Protein AF-0000000082643061 (afdb_homodimer)

Nearest PDB structures (foldseek):
  3wir-assembly2_D  TM=3.572E-01  e=6.197E-01  Caldicellulosiruptor saccharolyticus DSM 8903
  5dey-assembly2_B  TM=2.592E-01  e=1.737E-01  Homo sapiens
  4ktr-assembly1_A  TM=3.597E-01  e=6.319E+00  [Bacillus] selenitireducens MLS10
  7ui9-assembly1_P  TM=3.991E-01  e=9.306E+00  Saccharomyces cerevisiae S288C
  5dey-assembly2_B  TM=2.494E-01  e=1.647E-01  Homo sapiens

pLDDT: mean 96.79, std 2.57, range [85.01, 98.94]

Secondary structure (DSSP, 8-state):
--EEEE--S-TT--SS-EEEEEEEETTEEEEEEE-TTS--EEEEEE-S-EEEEEEEEGGG-HHHHHHHHHHH-HHHHHS--EEEEES-HHHHHHHHHTTTTTTTS--EEEEEE-SSEEEEEEESSPPEEEE-/--EEEE--S-TT--SS-EEEEEEEETTEEEEEEE-TTS--EEEEEE-S-EEEEEEEEGGG-HHHHHHHHHHH-HHHHHS--EEEEES-HHHHHHHHHTTTTTTTS--EEEEEE-SSEEEEEEESSPPEEEE-

Foldseek 3Di:
DKDKDFDDPDPPDFQAWDWDDWDADPQGTWTWIAPPVRPKIKIKGDRDFWDDKDKDFLVVPVVVQVVCCVPPNPVRPVRHFKIKMPPDPVVVVVCVVVVNPCVPADWIWIWGHHNTMIMIITGSDGIDMDMD/DKDKDFDDPDPPDFQAWAWDDWDADPQGTWTWIAPPVRPKIKIKGDRDFWDDKDKDFLVVPVVVQVVCCVPPNPVRPVRHFKIKMPPDPVVVVVCVVVVNPCVPADWIWIWGHHNTMIMIITGSDGIDMDMD

Solvent-accessible surface area (backbone atoms only — not comparable to full-atom values): 13737 Å² total; per-residue (Å²): 120,68,43,80,40,83,49,75,92,54,91,83,58,68,40,50,42,37,83,54,33,40,36,42,40,91,76,22,38,38,39,36,27,24,30,91,81,62,77,38,37,37,39,41,34,31,65,53,50,71,46,34,37,36,40,31,40,34,89,41,36,47,51,58,51,50,50,43,36,74,74,62,33,61,69,64,56,74,59,34,23,42,30,37,44,42,69,33,68,69,57,50,51,48,32,57,27,31,72,45,76,55,68,85,48,72,65,44,36,39,34,41,47,26,87,64,33,34,38,36,38,35,21,64,43,82,61,50,76,48,75,82,121,69,41,80,40,82,50,75,91,54,91,83,59,71,42,52,43,38,84,56,33,41,35,42,41,90,76,23,39,38,37,34,28,24,30,93,82,63,78,38,36,38,40,40,34,32,66,52,49,71,46,33,37,34,40,32,39,34,89,41,37,46,50,59,51,50,49,42,36,74,74,61,33,61,69,64,56,73,58,33,22,43,28,37,40,41,70,33,68,69,58,51,50,49,33,56,28,32,71,45,75,54,66,85,47,73,63,43,39,38,34,41,47,26,87,65,33,34,37,36,39,35,21,64,42,81,60,50,76,48,77,82

Sequence (264 aa):
MEQWERWVPLEDIPSTIYNDMFLDGKDGVILEFSDENGERKVVVKFEEGVLSYRNTDEGSLLEMLNYLDQHYGTAFYSDWSLFKVKNSEYLNWFHKESCGIYESEEVEHYVFLTPNDVIEILSISPPSVTVEMEQWERWVPLEDIPSTIYNDMFLDGKDGVILEFSDENGERKVVVKFEEGVLSYRNTDEGSLLEMLNYLDQHYGTAFYSDWSLFKVKNSEYLNWFHKESCGIYESEEVEHYVFLTPNDVIEILSISPPSVTVE

Radius of gyration: 18.21 Å; Cα contacts (8 Å, |Δi|>4): 577; chains: 2; bounding box: 40×53×46 Å

Structure (mmCIF, N/CA/C/O backbone):
data_AF-0000000082643061-model_v1
#
loop_
_entity.id
_entity.type
_entity.pdbx_description
1 polymer 'Uncharacterized protein'
#
loop_
_atom_site.group_PDB
_atom_site.id
_atom_site.type_symbol
_atom_site.label_atom_id
_atom_site.label_alt_id
_atom_site.label_comp_id
_atom_site.label_asym_id
_atom_site.label_entity_id
_atom_site.label_seq_id
_atom_site.pdbx_PDB_ins_code
_atom_site.Cartn_x
_atom_site.Cartn_y
_atom_site.Cartn_z
_atom_site.occupancy
_atom_site.B_iso_or_equiv
_atom_site.auth_seq_id
_atom_site.auth_comp_id
_atom_site.auth_asym_id
_atom_site.auth_atom_id
_atom_site.pdbx_PDB_model_num
ATOM 1 N N . MET A 1 1 ? -8.511 18.131 -10.253 1 90.23 1 MET A N 1
ATOM 2 C CA . MET A 1 1 ? -7.358 18.415 -9.403 1 90.23 1 MET A CA 1
ATOM 3 C C . MET A 1 1 ? -7.603 17.935 -7.976 1 90.23 1 MET A C 1
ATOM 5 O O . MET A 1 1 ? -8.703 18.094 -7.443 1 90.23 1 MET A O 1
ATOM 9 N N . GLU A 1 2 ? -6.505 17.365 -7.388 1 96.77 2 GLU A N 1
ATOM 10 C CA . GLU A 1 2 ? -6.652 16.877 -6.02 1 96.77 2 GLU A CA 1
ATOM 11 C C . GLU A 1 2 ? -6.763 18.033 -5.03 1 96.77 2 GLU A C 1
ATOM 13 O O . GLU A 1 2 ? -6.077 19.048 -5.173 1 96.77 2 GLU A O 1
ATOM 18 N N . GLN A 1 3 ? -7.624 17.875 -4.112 1 98.43 3 GLN A N 1
ATOM 19 C CA . GLN A 1 3 ? -7.789 18.841 -3.032 1 98.43 3 GLN A CA 1
ATOM 20 C C . GLN A 1 3 ? -7.316 18.265 -1.7 1 98.43 3 GLN A C 1
ATOM 22 O O . GLN A 1 3 ? -7.901 17.308 -1.189 1 98.43 3 GLN A O 1
ATOM 27 N N . TRP A 1 4 ? -6.314 18.946 -1.178 1 98.61 4 TRP A N 1
ATOM 28 C CA . TRP A 1 4 ? -5.726 18.489 0.077 1 98.61 4 TRP A CA 1
ATOM 29 C C . TRP A 1 4 ? -6.2 19.349 1.245 1 98.61 4 TRP A C 1
ATOM 31 O O . TRP A 1 4 ? -6.275 20.574 1.131 1 98.61 4 TRP A O 1
ATOM 41 N N . GLU A 1 5 ? -6.544 18.611 2.323 1 98.41 5 GLU A N 1
ATOM 42 C CA . GLU A 1 5 ? -6.899 19.291 3.565 1 98.41 5 GLU A CA 1
ATOM 43 C C . GLU A 1 5 ? -6.149 18.697 4.754 1 98.41 5 GLU A C 1
ATOM 45 O O . GLU A 1 5 ? -6.072 17.475 4.898 1 98.41 5 GLU A O 1
ATOM 50 N N . ARG A 1 6 ? -5.578 19.573 5.625 1 98.03 6 ARG A N 1
ATOM 51 C CA . ARG A 1 6 ? -5.008 19.074 6.872 1 98.03 6 ARG A CA 1
ATOM 52 C C . ARG A 1 6 ? -6.081 18.434 7.747 1 98.03 6 ARG A C 1
ATOM 54 O O . ARG A 1 6 ? -7.146 19.017 7.959 1 98.03 6 ARG A O 1
ATOM 61 N N . TRP A 1 7 ? -5.827 17.251 8.151 1 98.47 7 TRP A N 1
ATOM 62 C CA . TRP A 1 7 ? -6.727 16.496 9.017 1 98.47 7 TRP A CA 1
ATOM 63 C C . TRP A 1 7 ? -6.284 16.585 10.473 1 98.47 7 TRP A C 1
ATOM 65 O O . TRP A 1 7 ? -5.16 16.204 10.811 1 98.47 7 TRP A O 1
ATOM 75 N N . VAL A 1 8 ? -7.09 17.151 11.343 1 97.35 8 VAL A N 1
ATOM 76 C CA . VAL A 1 8 ? -6.776 17.321 12.758 1 97.35 8 VAL A CA 1
ATOM 77 C C . VAL A 1 8 ? -7.714 16.46 13.602 1 97.35 8 VAL A C 1
ATOM 79 O O . VAL A 1 8 ? -8.741 16.941 14.086 1 97.35 8 VAL A O 1
ATOM 82 N N . PRO A 1 9 ? -7.299 15.309 13.815 1 96.43 9 PRO A N 1
ATOM 83 C CA . PRO A 1 9 ? -8.198 14.408 14.54 1 96.43 9 PRO A CA 1
ATOM 84 C C . PRO A 1 9 ? -8.2 14.662 16.045 1 96.43 9 PRO A C 1
ATOM 86 O O . PRO A 1 9 ? -9.138 14.265 16.741 1 96.43 9 PRO A O 1
ATOM 89 N N . LEU A 1 10 ? -7.058 15.186 16.557 1 95.07 10 LEU A N 1
ATOM 90 C CA . LEU A 1 10 ? -6.884 15.526 17.965 1 95.07 10 LEU A CA 1
ATOM 91 C C . LEU A 1 10 ? -6.106 16.828 18.118 1 95.07 10 LEU A C 1
ATOM 93 O O . LEU A 1 10 ? -5.229 17.131 17.306 1 95.07 10 LEU A O 1
ATOM 97 N N . GLU A 1 11 ? -6.325 17.55 19.138 1 90.39 11 GLU A N 1
ATOM 98 C CA . GLU A 1 11 ? -5.675 18.836 19.37 1 90.39 11 GLU A CA 1
ATOM 99 C C . GLU A 1 11 ? -4.196 18.656 19.696 1 90.39 11 GLU A C 1
ATOM 101 O O . GLU A 1 11 ? -3.365 19.481 19.31 1 90.39 11 GLU A O 1
ATOM 106 N N . ASP A 1 12 ? -3.808 17.589 20.278 1 90.36 12 ASP A N 1
ATOM 107 C CA . ASP A 1 12 ? -2.45 17.449 20.794 1 90.36 12 ASP A CA 1
ATOM 108 C C . ASP A 1 12 ? -1.615 16.534 19.901 1 90.36 12 ASP A C 1
ATOM 110 O O . ASP A 1 12 ? -0.541 16.078 20.301 1 90.36 12 ASP A O 1
ATOM 114 N N . ILE A 1 13 ? -2.017 16.428 18.71 1 94.98 13 ILE A N 1
ATOM 115 C CA . ILE A 1 13 ? -1.248 15.569 17.816 1 94.98 13 ILE A CA 1
ATOM 116 C C . ILE A 1 13 ? 0.001 16.307 17.34 1 94.98 13 ILE A C 1
ATOM 118 O O . ILE A 1 13 ? -0.062 17.489 16.994 1 94.98 13 ILE A O 1
ATOM 122 N N . PRO A 1 14 ? 1.104 15.631 17.406 1 96.12 14 PRO A N 1
ATOM 123 C CA . PRO A 1 14 ? 2.31 16.284 16.892 1 96.12 14 PRO A CA 1
ATOM 124 C C . PRO A 1 14 ? 2.188 16.678 15.421 1 96.12 14 PRO A C 1
ATOM 126 O O . PRO A 1 14 ? 1.586 15.946 14.631 1 96.12 14 PRO A O 1
ATOM 129 N N . SER A 1 15 ? 2.774 17.772 15.08 1 95.24 15 SER A N 1
ATOM 130 C CA . SER A 1 15 ? 2.702 18.272 13.711 1 95.24 15 SER A CA 1
ATOM 131 C C . SER A 1 15 ? 3.431 17.344 12.745 1 95.24 15 SER A C 1
ATOM 133 O O . SER A 1 15 ? 2.976 17.129 11.619 1 95.24 15 SER A O 1
ATOM 135 N N . THR A 1 16 ? 4.596 16.836 13.224 1 96.63 16 THR A N 1
ATOM 136 C CA . THR A 1 16 ? 5.378 15.907 12.417 1 96.63 16 THR A CA 1
ATOM 137 C C . THR A 1 16 ? 5.51 14.559 13.12 1 96.63 16 THR A C 1
ATOM 139 O O . THR A 1 16 ? 5.882 14.498 14.294 1 96.63 16 THR A O 1
ATOM 142 N N . ILE A 1 17 ? 5.17 13.544 12.331 1 97.61 17 ILE A N 1
ATOM 143 C CA . ILE A 1 17 ? 5.258 12.199 12.889 1 97.61 17 ILE A CA 1
ATOM 144 C C . ILE A 1 17 ? 6.094 11.312 11.97 1 97.61 17 ILE A C 1
ATOM 146 O O . ILE A 1 17 ? 6.214 11.586 10.773 1 97.61 17 ILE A O 1
ATOM 150 N N . TYR A 1 18 ? 6.721 10.267 12.557 1 97.64 18 TYR A N 1
ATOM 151 C CA . TYR A 1 18 ? 7.549 9.284 11.868 1 97.64 18 TYR A CA 1
ATOM 152 C C . TYR A 1 18 ? 6.937 7.891 11.966 1 97.64 18 TYR A C 1
ATOM 154 O O . TYR A 1 18 ? 6.448 7.494 13.026 1 97.64 18 TYR A O 1
ATOM 162 N N . ASN A 1 19 ? 6.927 7.236 10.93 1 97.96 19 ASN A N 1
ATOM 163 C CA . ASN A 1 19 ? 6.337 5.902 10.913 1 97.96 19 ASN A CA 1
ATOM 164 C C . ASN A 1 19 ? 7.199 4.898 11.673 1 97.96 19 ASN A C 1
ATOM 166 O O . ASN A 1 19 ? 8.366 4.695 11.335 1 97.96 19 ASN A O 1
ATOM 170 N N . ASP A 1 20 ? 6.649 4.255 12.684 1 97.97 20 ASP A N 1
ATOM 171 C CA . ASP A 1 20 ? 7.341 3.211 13.434 1 97.97 20 ASP A CA 1
ATOM 172 C C . ASP A 1 20 ? 6.918 1.822 12.959 1 97.97 20 ASP A C 1
ATOM 174 O O . ASP A 1 20 ? 7.739 0.904 12.901 1 97.97 20 ASP A O 1
ATOM 178 N N . MET A 1 21 ? 5.639 1.721 12.676 1 98.23 21 MET A N 1
ATOM 179 C CA . MET A 1 21 ? 5.105 0.405 12.338 1 98.23 21 MET A CA 1
ATOM 180 C C . MET A 1 21 ? 3.812 0.53 11.54 1 98.23 21 MET A C 1
ATOM 182 O O . MET A 1 21 ? 2.965 1.37 11.85 1 98.23 21 MET A O 1
ATOM 186 N N . PHE A 1 22 ? 3.684 -0.138 10.524 1 98.81 22 PHE A N 1
ATOM 187 C CA . PHE A 1 22 ? 2.452 -0.403 9.789 1 98.81 22 PHE A CA 1
ATOM 188 C C . PHE A 1 22 ? 2.089 -1.882 9.856 1 98.81 22 PHE A C 1
ATOM 190 O O . PHE A 1 22 ? 2.854 -2.735 9.401 1 98.81 22 PHE A O 1
ATOM 197 N N . LEU A 1 23 ? 0.956 -2.169 10.449 1 98.82 23 LEU A N 1
ATOM 198 C CA . LEU A 1 23 ? 0.522 -3.549 10.631 1 98.82 23 LEU A CA 1
ATOM 199 C C . LEU A 1 23 ? -0.874 -3.761 10.054 1 98.82 23 LEU A C 1
ATOM 201 O O . LEU A 1 23 ? -1.807 -3.027 10.39 1 98.82 23 LEU A O 1
ATOM 205 N N . ASP A 1 24 ? -0.979 -4.647 9.142 1 98.75 24 ASP A N 1
ATOM 206 C CA . ASP A 1 24 ? -2.261 -5.159 8.668 1 98.75 24 ASP A CA 1
ATOM 207 C C . ASP A 1 24 ? -2.46 -6.614 9.088 1 98.75 24 ASP A C 1
ATOM 209 O O . ASP A 1 24 ? -1.832 -7.517 8.532 1 98.75 24 ASP A O 1
ATOM 213 N N . GLY A 1 25 ? -3.232 -6.804 10.082 1 97.48 25 GLY A N 1
ATOM 214 C CA . GLY A 1 25 ? -3.459 -8.131 10.633 1 97.48 25 GLY A CA 1
ATOM 215 C C . GLY A 1 25 ? -4.909 -8.384 11 1 97.48 25 GLY A C 1
ATOM 216 O O . GLY A 1 25 ? -5.816 -7.788 10.416 1 97.48 25 GLY A O 1
ATOM 217 N N . LYS A 1 26 ? -5.114 -9.31 11.835 1 95.51 26 LYS A N 1
ATOM 218 C CA . LYS A 1 26 ? -6.447 -9.771 12.211 1 95.51 26 LYS A CA 1
ATOM 219 C C . LYS A 1 26 ? -7.258 -8.648 12.851 1 95.51 26 LYS A C 1
ATOM 221 O O . LYS A 1 26 ? -8.485 -8.621 12.743 1 95.51 26 LYS A O 1
ATOM 226 N N . ASP A 1 27 ? -6.583 -7.712 13.497 1 95.88 27 ASP A N 1
ATOM 227 C CA . ASP A 1 27 ? -7.267 -6.645 14.22 1 95.88 27 ASP A CA 1
ATOM 228 C C . ASP A 1 27 ? -7.465 -5.418 13.332 1 95.88 27 ASP A C 1
ATOM 230 O O . ASP A 1 27 ? -7.896 -4.365 13.807 1 95.88 27 ASP A O 1
ATOM 234 N N . GLY A 1 28 ? -7.13 -5.533 12.089 1 97.92 28 GLY A N 1
ATOM 235 C CA . GLY A 1 28 ? -7.232 -4.409 11.173 1 97.92 28 GLY A CA 1
ATOM 236 C C . GLY A 1 28 ? -5.892 -3.77 10.861 1 97.92 28 GLY A C 1
ATOM 237 O O . GLY A 1 28 ? -4.846 -4.408 11.005 1 97.92 28 GLY A O 1
ATOM 238 N N . VAL A 1 29 ? -5.936 -2.581 10.396 1 98.79 29 VAL A N 1
ATOM 239 C CA . VAL A 1 29 ? -4.734 -1.839 10.029 1 98.79 29 VAL A CA 1
ATOM 240 C C . VAL A 1 29 ? -4.33 -0.91 11.171 1 98.79 29 VAL A C 1
ATOM 242 O O . VAL A 1 29 ? -5.136 -0.099 11.635 1 98.79 29 VAL A O 1
ATOM 245 N N . ILE A 1 30 ? -3.12 -1.055 11.61 1 98.86 30 ILE A N 1
ATOM 246 C CA . ILE A 1 30 ? -2.606 -0.264 12.723 1 98.86 30 ILE A CA 1
ATOM 247 C C . ILE A 1 30 ? -1.331 0.459 12.296 1 98.86 30 ILE A C 1
ATOM 249 O O . ILE A 1 30 ? -0.375 -0.172 11.84 1 98.86 30 ILE A O 1
ATOM 253 N N . LEU A 1 31 ? -1.376 1.73 12.439 1 98.83 31 LEU A N 1
ATOM 254 C CA . LEU A 1 31 ? -0.201 2.565 12.215 1 98.83 31 LEU A CA 1
ATOM 255 C C . LEU A 1 31 ? 0.311 3.147 13.529 1 98.83 31 LEU A C 1
ATOM 257 O O . LEU A 1 31 ? -0.459 3.731 14.295 1 98.83 31 LEU A O 1
ATOM 261 N N . GLU A 1 32 ? 1.539 2.981 13.776 1 98.68 32 GLU A N 1
ATOM 262 C CA . GLU A 1 32 ? 2.189 3.598 14.929 1 98.68 32 GLU A CA 1
ATOM 263 C C . GLU A 1 32 ? 3.244 4.61 14.491 1 98.68 32 GLU A C 1
ATOM 265 O O . GLU A 1 32 ? 4.107 4.298 13.669 1 98.68 32 GLU A O 1
ATOM 270 N N . PHE A 1 33 ? 3.137 5.731 15.084 1 98.48 33 PHE A N 1
ATOM 271 C CA . PHE A 1 33 ? 4.065 6.817 14.791 1 98.48 33 PHE A CA 1
ATOM 272 C C . PHE A 1 33 ? 4.675 7.369 16.074 1 98.48 33 PHE A C 1
ATOM 274 O O . PHE A 1 33 ? 4.12 7.188 17.16 1 98.48 33 PHE A O 1
ATOM 281 N N . SER A 1 34 ? 5.745 8.039 15.911 1 97.94 34 SER A N 1
ATOM 282 C CA . SER A 1 34 ? 6.353 8.807 16.993 1 97.94 34 SER A CA 1
ATOM 283 C C . SER A 1 34 ? 6.733 10.21 16.531 1 97.94 34 SER A C 1
ATOM 285 O O . SER A 1 34 ? 6.932 10.442 15.337 1 97.94 34 SER A O 1
ATOM 287 N N . ASP A 1 35 ? 6.767 11.084 17.491 1 96.99 35 ASP A N 1
ATOM 288 C CA . ASP A 1 35 ? 7.282 12.404 17.142 1 96.99 35 ASP A CA 1
ATOM 289 C C . ASP A 1 35 ? 8.8 12.377 16.984 1 96.99 35 ASP A C 1
ATOM 291 O O . ASP A 1 35 ? 9.423 11.319 17.102 1 96.99 35 ASP A O 1
ATOM 295 N N . GLU A 1 36 ? 9.348 13.429 16.625 1 93.49 36 GLU A N 1
ATOM 296 C CA . GLU A 1 36 ? 10.763 13.518 16.278 1 93.49 36 GLU A CA 1
ATOM 297 C C . GLU A 1 36 ? 11.644 13.04 17.429 1 93.49 36 GLU A C 1
ATOM 299 O O . GLU A 1 36 ? 12.669 12.392 17.205 1 93.49 36 GLU A O 1
ATOM 304 N N . ASN A 1 37 ? 11.196 13.256 18.662 1 94.12 37 ASN A N 1
ATOM 305 C CA . ASN A 1 37 ? 12.025 12.92 19.814 1 94.12 37 ASN A CA 1
ATOM 306 C C . ASN A 1 37 ? 11.594 11.601 20.449 1 94.12 37 ASN A C 1
ATOM 308 O O . ASN A 1 37 ? 12.158 11.18 21.461 1 94.12 37 ASN A O 1
ATOM 312 N N . GLY A 1 38 ? 10.594 11.005 19.841 1 93.65 38 GLY A N 1
ATOM 313 C CA . GLY A 1 38 ? 10.116 9.742 20.379 1 93.65 38 GLY A CA 1
ATOM 314 C C . GLY A 1 38 ? 9.395 9.892 21.705 1 93.65 38 GLY A C 1
ATOM 315 O O . GLY A 1 38 ? 9.286 8.933 22.471 1 93.65 38 GLY A O 1
ATOM 316 N N . GLU A 1 39 ? 8.992 11.063 22.078 1 94.25 39 GLU A N 1
ATOM 317 C CA . GLU A 1 39 ? 8.359 11.341 23.364 1 94.25 39 GLU A CA 1
ATOM 318 C C . GLU A 1 39 ? 6.857 11.073 23.309 1 94.25 39 GLU A C 1
ATOM 320 O O . GLU A 1 39 ? 6.24 10.756 24.328 1 94.25 39 GLU A O 1
ATOM 325 N N . ARG A 1 40 ? 6.306 11.36 22.132 1 96.38 40 ARG A N 1
ATOM 326 C CA . ARG A 1 40 ? 4.881 11.125 21.924 1 96.38 40 ARG A CA 1
ATOM 327 C C . ARG A 1 40 ? 4.652 10.032 20.885 1 96.38 40 ARG A C 1
ATOM 329 O O . ARG A 1 40 ? 5.379 9.95 19.893 1 96.38 40 ARG A O 1
ATOM 336 N N . LYS A 1 41 ? 3.703 9.222 21.182 1 97.65 41 LYS A N 1
ATOM 337 C CA . LYS A 1 41 ? 3.293 8.164 20.263 1 97.65 41 LYS A CA 1
ATOM 338 C C . LYS A 1 41 ? 1.886 8.415 19.728 1 97.65 41 LYS A C 1
ATOM 340 O O . LYS A 1 41 ? 0.993 8.814 20.478 1 97.65 41 LYS A O 1
ATOM 345 N N . VAL A 1 42 ? 1.741 8.266 18.49 1 98.22 42 VAL A N 1
ATOM 346 C CA . VAL A 1 42 ? 0.441 8.372 17.834 1 98.22 42 VAL A CA 1
ATOM 347 C C . VAL A 1 42 ? 0.049 7.021 17.242 1 98.22 42 VAL A C 1
ATOM 349 O O . VAL A 1 42 ? 0.826 6.41 16.504 1 98.22 42 VAL A O 1
ATOM 352 N N . VAL A 1 43 ? -1.096 6.542 17.588 1 98.53 43 VAL A N 1
ATOM 353 C CA . VAL A 1 43 ? -1.603 5.289 17.04 1 98.53 43 VAL A CA 1
ATOM 354 C C . VAL A 1 43 ? -2.889 5.549 16.259 1 98.53 43 VAL A C 1
ATOM 356 O O . VAL A 1 43 ? -3.828 6.155 16.78 1 98.53 43 VAL A O 1
ATOM 359 N N . VAL A 1 44 ? -2.914 5.186 15.028 1 98.77 44 VAL A N 1
ATOM 360 C CA . VAL A 1 44 ? -4.093 5.251 14.171 1 98.77 44 VAL A CA 1
ATOM 361 C C . VAL A 1 44 ? -4.573 3.838 13.845 1 98.77 44 VAL A C 1
ATOM 363 O O . VAL A 1 44 ? -3.813 3.024 13.315 1 98.77 44 VAL A O 1
ATOM 366 N N . LYS A 1 45 ? -5.804 3.564 14.125 1 98.78 45 LYS A N 1
ATOM 367 C CA . LYS A 1 45 ? -6.324 2.212 13.942 1 98.78 45 LYS A CA 1
ATOM 368 C C . LYS A 1 45 ? -7.579 2.219 13.074 1 98.78 45 LYS A C 1
ATOM 370 O O . LYS A 1 45 ? -8.562 2.889 13.399 1 98.78 45 LYS A O 1
ATOM 375 N N . PHE A 1 46 ? -7.468 1.519 11.97 1 98.82 46 PHE A N 1
ATOM 376 C CA . PHE A 1 46 ? -8.64 1.174 11.174 1 98.82 46 PHE A CA 1
ATOM 377 C C . PHE A 1 46 ? -9.1 -0.247 11.475 1 98.82 46 PHE A C 1
ATOM 379 O O . PHE A 1 46 ? -8.506 -1.213 10.992 1 98.82 46 PHE A O 1
ATOM 386 N N . GLU A 1 47 ? -10.074 -0.389 12.195 1 97.85 47 GLU A N 1
ATOM 387 C CA . GLU A 1 47 ? -10.542 -1.715 12.59 1 97.85 47 GLU A CA 1
ATOM 388 C C . GLU A 1 47 ? -11.229 -2.426 11.428 1 97.85 47 GLU A C 1
ATOM 390 O O . GLU A 1 47 ? -11.091 -3.64 11.267 1 97.85 47 GLU A O 1
ATOM 395 N N . GLU A 1 48 ? -11.955 -1.661 10.665 1 96.23 48 GLU A N 1
ATOM 396 C CA . GLU A 1 48 ? -12.669 -2.169 9.498 1 96.23 48 GLU A CA 1
ATOM 397 C C . GLU A 1 48 ? -12.759 -1.11 8.403 1 96.23 48 GLU A C 1
ATOM 399 O O . GLU A 1 48 ? -12.396 0.048 8.62 1 96.23 48 GLU A O 1
ATOM 404 N N . GLY A 1 49 ? -13.048 -1.555 7.3 1 96.28 49 GLY A N 1
ATOM 405 C CA . GLY A 1 49 ? -13.476 -0.631 6.262 1 96.28 49 GLY A CA 1
ATOM 406 C C . GLY A 1 49 ? -12.353 -0.223 5.326 1 96.28 49 GLY A C 1
ATOM 407 O O . GLY A 1 49 ? -12.578 0.51 4.361 1 96.28 49 GLY A O 1
ATOM 408 N N . VAL A 1 50 ? -11.105 -0.679 5.596 1 98.24 50 VAL A N 1
ATOM 409 C CA . VAL A 1 50 ? -10.007 -0.347 4.695 1 98.24 50 VAL A CA 1
ATOM 410 C C . VAL A 1 50 ? -10.159 -1.122 3.388 1 98.24 50 VAL A C 1
ATOM 412 O O . VAL A 1 50 ? -10.259 -2.352 3.396 1 98.24 50 VAL A O 1
ATOM 415 N N . LEU A 1 51 ? -10.173 -0.389 2.297 1 98.1 51 LEU A N 1
ATOM 416 C CA . LEU A 1 51 ? -10.362 -0.99 0.982 1 98.1 51 LEU A CA 1
ATOM 417 C C . LEU A 1 51 ? -9.029 -1.146 0.258 1 98.1 51 LEU A C 1
ATOM 419 O O . LEU A 1 51 ? -8.838 -2.097 -0.502 1 98.1 51 LEU A O 1
ATOM 423 N N . SER A 1 52 ? -8.182 -0.224 0.45 1 98.74 52 SER A N 1
ATOM 424 C CA . SER A 1 52 ? -6.861 -0.202 -0.168 1 98.74 52 SER A CA 1
ATOM 425 C C . SER A 1 52 ? -5.902 0.693 0.61 1 98.74 52 SER A C 1
ATOM 427 O O . SER A 1 52 ? -6.321 1.679 1.22 1 98.74 52 SER A O 1
ATOM 429 N N . TYR A 1 53 ? -4.631 0.305 0.647 1 98.89 53 TYR A N 1
ATOM 430 C CA . TYR A 1 53 ? -3.606 1.202 1.167 1 98.89 53 TYR A CA 1
ATOM 431 C C . TYR A 1 53 ? -2.316 1.079 0.366 1 98.89 53 TYR A C 1
ATOM 433 O O . TYR A 1 53 ? -2.103 0.085 -0.332 1 98.89 53 TYR A O 1
ATOM 441 N N . ARG A 1 54 ? -1.495 2.085 0.447 1 98.7 54 ARG A N 1
ATOM 442 C CA . ARG A 1 54 ? -0.166 2.058 -0.155 1 98.7 54 ARG A CA 1
ATOM 443 C C . ARG A 1 54 ? 0.826 2.871 0.671 1 98.7 54 ARG A C 1
ATOM 445 O O . ARG A 1 54 ? 0.432 3.783 1.401 1 98.7 54 ARG A O 1
ATOM 452 N N . ASN A 1 55 ? 1.989 2.5 0.677 1 98.87 55 ASN A N 1
ATOM 453 C CA . ASN A 1 55 ? 3.121 3.194 1.282 1 98.87 55 ASN A CA 1
ATOM 454 C C . ASN A 1 55 ? 4.281 3.336 0.301 1 98.87 55 ASN A C 1
ATOM 456 O O . ASN A 1 55 ? 4.696 2.357 -0.321 1 98.87 55 ASN A O 1
ATOM 460 N N . THR A 1 56 ? 4.692 4.513 0.079 1 98.7 56 THR A N 1
ATOM 461 C CA . THR A 1 56 ? 5.783 4.812 -0.842 1 98.7 56 THR A CA 1
ATOM 462 C C . THR A 1 56 ? 6.832 5.692 -0.169 1 98.7 56 THR A C 1
ATOM 464 O O . THR A 1 56 ? 6.494 6.572 0.626 1 98.7 56 THR A O 1
ATOM 467 N N . ASP A 1 57 ? 8.112 5.421 -0.461 1 97.24 57 ASP A N 1
ATOM 468 C CA . ASP A 1 57 ? 9.181 6.306 -0.007 1 97.24 57 ASP A CA 1
ATOM 469 C C . ASP A 1 57 ? 8.88 7.759 -0.366 1 97.24 57 ASP A C 1
ATOM 471 O O . ASP A 1 57 ? 8.602 8.073 -1.526 1 97.24 57 ASP A O 1
ATOM 475 N N . GLU A 1 58 ? 8.898 8.585 0.582 1 96.21 58 GLU A N 1
ATOM 476 C CA . GLU A 1 58 ? 8.548 9.992 0.413 1 96.21 58 GLU A CA 1
ATOM 477 C C . GLU A 1 58 ? 9.436 10.66 -0.632 1 96.21 58 GLU A C 1
ATOM 479 O O . GLU A 1 58 ? 8.954 11.434 -1.462 1 96.21 58 GLU A O 1
ATOM 484 N N . GLY A 1 59 ? 10.736 10.323 -0.641 1 95.11 59 GLY A N 1
ATOM 485 C CA . GLY A 1 59 ? 11.689 10.919 -1.563 1 95.11 59 GLY A CA 1
ATOM 486 C C . GLY A 1 59 ? 11.451 10.52 -3.008 1 95.11 59 GLY A C 1
ATOM 487 O O . GLY A 1 59 ? 12.014 11.122 -3.924 1 95.11 59 GLY A O 1
ATOM 488 N N . SER A 1 60 ? 10.577 9.583 -3.232 1 96.92 60 SER A N 1
ATOM 489 C CA . SER A 1 60 ? 10.27 9.121 -4.582 1 96.92 60 SER A CA 1
ATOM 490 C C . SER A 1 60 ? 8.998 9.772 -5.113 1 96.92 60 SER A C 1
ATOM 492 O O . SER A 1 60 ? 8.629 9.572 -6.272 1 96.92 60 SER A O 1
ATOM 494 N N . LEU A 1 61 ? 8.255 10.49 -4.32 1 97.83 61 LEU A N 1
ATOM 495 C CA . LEU A 1 61 ? 6.995 11.102 -4.726 1 97.83 61 LEU A CA 1
ATOM 496 C C . LEU A 1 61 ? 7.191 12.575 -5.071 1 97.83 61 LEU A C 1
ATOM 498 O O . LEU A 1 61 ? 6.525 13.444 -4.504 1 97.83 61 LEU A O 1
ATOM 502 N N . LEU A 1 62 ? 8.03 12.781 -6.062 1 97.58 62 LEU A N 1
ATOM 503 C CA . LEU A 1 62 ? 8.44 14.123 -6.46 1 97.58 62 LEU A CA 1
ATOM 504 C C . LEU A 1 62 ? 7.282 14.876 -7.107 1 97.58 62 LEU A C 1
ATOM 506 O O . LEU A 1 62 ? 7.096 16.069 -6.858 1 97.58 62 LEU A O 1
ATOM 510 N N . GLU A 1 63 ? 6.427 14.168 -7.933 1 97.55 63 GLU A N 1
ATOM 511 C CA . GLU A 1 63 ? 5.278 14.821 -8.553 1 97.55 63 GLU A CA 1
ATOM 512 C C . GLU A 1 63 ? 4.285 15.307 -7.501 1 97.55 63 GLU A C 1
ATOM 514 O O . GLU A 1 63 ? 3.767 16.421 -7.597 1 97.55 63 GLU A O 1
ATOM 519 N N . MET A 1 64 ? 4.036 14.491 -6.551 1 97.39 64 MET A N 1
ATOM 520 C CA . MET A 1 64 ? 3.12 14.873 -5.48 1 97.39 64 MET A CA 1
ATOM 521 C C . MET A 1 64 ? 3.657 16.073 -4.707 1 97.39 64 MET A C 1
ATOM 523 O O . MET A 1 64 ? 2.935 17.047 -4.485 1 97.39 64 MET A O 1
ATOM 527 N N . LEU A 1 65 ? 4.925 16.001 -4.318 1 97.34 65 LEU A N 1
ATOM 528 C CA . LEU A 1 65 ? 5.53 17.073 -3.535 1 97.34 65 LEU A CA 1
ATOM 529 C C . LEU A 1 65 ? 5.549 18.378 -4.324 1 97.34 65 LEU A C 1
ATOM 531 O O . LEU A 1 65 ? 5.271 19.445 -3.774 1 97.34 65 LEU A O 1
ATOM 535 N N . ASN A 1 66 ? 5.906 18.259 -5.574 1 97.33 66 ASN A N 1
ATOM 536 C CA . ASN A 1 66 ? 5.864 19.436 -6.434 1 97.33 66 ASN A CA 1
ATOM 537 C C . ASN A 1 66 ? 4.456 20.021 -6.515 1 97.33 66 ASN A C 1
ATOM 539 O O . ASN A 1 66 ? 4.282 21.239 -6.454 1 97.33 66 ASN A O 1
ATOM 543 N N . TYR A 1 67 ? 3.501 19.153 -6.695 1 97.73 67 TYR A N 1
ATOM 544 C CA . TYR A 1 67 ? 2.109 19.588 -6.728 1 97.73 67 TYR A CA 1
ATOM 545 C C . TYR A 1 67 ? 1.741 20.337 -5.453 1 97.73 67 TYR A C 1
ATOM 547 O O . TYR A 1 67 ? 1.16 21.423 -5.509 1 97.73 67 TYR A O 1
ATOM 555 N N . LEU A 1 68 ? 2.078 19.818 -4.301 1 97.8 68 LEU A N 1
ATOM 556 C CA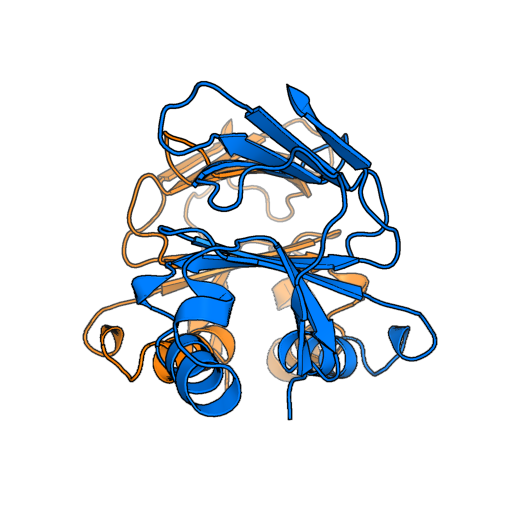 . LEU A 1 68 ? 1.758 20.44 -3.021 1 97.8 68 LEU A CA 1
ATOM 557 C C . LEU A 1 68 ? 2.461 21.787 -2.881 1 97.8 68 LEU A C 1
ATOM 559 O O . LEU A 1 68 ? 1.866 22.755 -2.402 1 97.8 68 LEU A O 1
ATOM 563 N N . ASP A 1 69 ? 3.643 21.774 -3.291 1 97.69 69 ASP A N 1
ATOM 564 C CA . ASP A 1 69 ? 4.406 23.015 -3.203 1 97.69 69 ASP A CA 1
ATOM 565 C C . ASP A 1 69 ? 3.777 24.109 -4.063 1 97.69 69 ASP A C 1
ATOM 567 O O . ASP A 1 69 ? 3.619 25.246 -3.613 1 97.69 69 ASP A O 1
ATOM 571 N N . GLN A 1 70 ? 3.42 23.771 -5.234 1 97.6 70 GLN A N 1
ATOM 572 C CA . GLN A 1 70 ? 2.89 24.727 -6.2 1 97.6 70 GLN A CA 1
ATOM 573 C C . GLN A 1 70 ? 1.513 25.231 -5.776 1 97.6 70 GLN A C 1
ATOM 575 O O . GLN A 1 70 ? 1.191 26.406 -5.965 1 97.6 70 GLN A O 1
ATOM 580 N N . HIS A 1 71 ? 0.794 24.382 -5.177 1 97.77 71 HIS A N 1
ATOM 581 C CA . HIS A 1 71 ? -0.606 24.735 -4.972 1 97.77 71 HIS A CA 1
ATOM 582 C C . HIS A 1 71 ? -0.858 25.172 -3.532 1 97.77 71 HIS A C 1
ATOM 584 O O . HIS A 1 71 ? -1.793 25.93 -3.264 1 97.77 71 HIS A O 1
ATOM 590 N N . TYR A 1 72 ? -0.038 24.738 -2.617 1 97.7 72 TYR A N 1
ATOM 591 C CA . TYR A 1 72 ? -0.328 25.014 -1.214 1 97.7 72 TYR A CA 1
ATOM 592 C C . TYR A 1 72 ? 0.87 25.657 -0.526 1 97.7 72 TYR A C 1
ATOM 594 O O . TYR A 1 72 ? 0.731 26.256 0.543 1 97.7 72 TYR A O 1
ATOM 602 N N . GLY A 1 73 ? 1.978 25.524 -1.121 1 97.29 73 GLY A N 1
ATOM 603 C CA . GLY A 1 73 ? 3.197 26.033 -0.513 1 97.29 73 GLY A CA 1
ATOM 604 C C . GLY A 1 73 ? 3.873 25.029 0.401 1 97.29 73 GLY A C 1
ATOM 605 O O . GLY A 1 73 ? 3.217 24.137 0.944 1 97.29 73 GLY A O 1
ATOM 606 N N . THR A 1 74 ? 5.122 25.179 0.66 1 96.17 74 THR A N 1
ATOM 607 C CA . THR A 1 74 ? 5.957 24.234 1.394 1 96.17 74 THR A CA 1
ATOM 608 C C . THR A 1 74 ? 5.481 24.1 2.837 1 96.17 74 THR A C 1
ATOM 610 O O . THR A 1 74 ? 5.479 23.001 3.396 1 96.17 74 THR A O 1
ATOM 613 N N . ALA A 1 75 ? 5.073 25.132 3.447 1 94.99 75 ALA A N 1
ATOM 614 C CA . ALA A 1 75 ? 4.675 25.132 4.852 1 94.99 75 ALA A CA 1
ATOM 615 C C . ALA A 1 75 ? 3.44 24.263 5.072 1 94.99 75 ALA A C 1
ATOM 617 O O . ALA A 1 75 ? 3.246 23.712 6.158 1 94.99 75 ALA A O 1
ATOM 618 N N . PHE A 1 76 ? 2.624 24.157 4.048 1 97 76 PHE A N 1
ATOM 619 C CA . PHE A 1 76 ? 1.377 23.404 4.115 1 97 76 PHE A CA 1
ATOM 620 C C . PHE A 1 76 ? 1.641 21.952 4.495 1 97 76 PHE A C 1
ATOM 622 O O . PHE A 1 76 ? 0.906 21.371 5.297 1 97 76 PHE A O 1
ATOM 629 N N . TYR A 1 77 ? 2.734 21.388 4.002 1 95.4 77 TYR A N 1
ATOM 630 C CA . TYR A 1 77 ? 2.934 19.955 4.187 1 95.4 77 TYR A CA 1
ATOM 631 C C . TYR A 1 77 ? 4.224 19.678 4.95 1 95.4 77 TYR A C 1
ATOM 633 O O . TYR A 1 77 ? 4.459 18.553 5.396 1 95.4 77 TYR A O 1
ATOM 641 N N . SER A 1 78 ? 5.067 20.67 5.172 1 93.4 78 SER A N 1
ATOM 642 C CA . SER A 1 78 ? 6.32 20.439 5.883 1 93.4 78 SER A CA 1
ATOM 643 C C . SER A 1 78 ? 6.105 20.423 7.393 1 93.4 78 SER A C 1
ATOM 645 O O . SER A 1 78 ? 6.896 19.834 8.132 1 93.4 78 SER A O 1
ATOM 647 N N . ASP A 1 79 ? 4.995 21.018 7.891 1 92.81 79 ASP A N 1
ATOM 648 C CA . ASP A 1 79 ? 4.792 21.124 9.332 1 92.81 79 ASP A CA 1
ATOM 649 C C . ASP A 1 79 ? 3.529 20.383 9.765 1 92.81 79 ASP A C 1
ATOM 651 O O . ASP A 1 79 ? 2.939 20.703 10.799 1 92.81 79 ASP A O 1
ATOM 655 N N . TRP A 1 80 ? 3.054 19.566 8.945 1 97.01 80 TRP A N 1
ATOM 656 C CA . TRP A 1 80 ? 1.868 18.771 9.249 1 97.01 80 TRP A CA 1
ATOM 657 C C . TRP A 1 80 ? 1.909 17.432 8.52 1 97.01 80 TRP A C 1
ATOM 659 O O . TRP A 1 80 ? 2.361 17.355 7.375 1 97.01 80 TRP A O 1
ATOM 669 N N . SER A 1 81 ? 1.358 16.384 9.122 1 98.14 81 SER A N 1
ATOM 670 C CA . SER A 1 81 ? 1.585 15.06 8.552 1 98.14 81 SER A CA 1
ATOM 671 C C . SER A 1 81 ? 0.27 14.389 8.169 1 98.14 81 SER A C 1
ATOM 673 O O . SER A 1 81 ? 0.264 13.384 7.455 1 98.14 81 SER A O 1
ATOM 675 N N . LEU A 1 82 ? -0.893 14.897 8.649 1 98.65 82 LEU A N 1
ATOM 676 C CA . LEU A 1 82 ? -2.153 14.188 8.452 1 98.65 82 LEU A CA 1
ATOM 677 C C . LEU A 1 82 ? -3.062 14.949 7.493 1 98.65 82 LEU A C 1
ATOM 679 O O . LEU A 1 82 ? -3.395 16.111 7.738 1 98.65 82 LEU A O 1
ATOM 683 N N . PHE A 1 83 ? -3.539 14.241 6.467 1 98.83 83 PHE A N 1
ATOM 684 C CA . PHE A 1 83 ? -4.36 14.905 5.461 1 98.83 83 PHE A CA 1
ATOM 685 C C . PHE A 1 83 ? -5.515 14.009 5.029 1 98.83 83 PHE A C 1
ATOM 687 O O . PHE A 1 83 ? -5.451 12.788 5.181 1 98.83 83 PHE A O 1
ATOM 694 N N . LYS A 1 84 ? -6.463 14.603 4.55 1 98.68 84 LYS A N 1
ATOM 695 C CA . LYS A 1 84 ? -7.48 13.995 3.696 1 98.68 84 LYS A CA 1
ATOM 696 C C . LYS A 1 84 ? -7.465 14.612 2.3 1 98.68 84 LYS A C 1
ATOM 698 O O . LYS A 1 84 ? -7.237 15.814 2.149 1 98.68 84 LYS A O 1
ATOM 703 N N . VAL A 1 85 ? -7.715 13.816 1.337 1 98.69 85 VAL A N 1
ATOM 704 C CA . VAL A 1 85 ? -7.61 14.29 -0.039 1 98.69 85 VAL A CA 1
ATOM 705 C C . VAL A 1 85 ? -8.926 14.042 -0.773 1 98.69 85 VAL A C 1
ATOM 707 O O . VAL A 1 85 ? -9.429 12.916 -0.795 1 98.69 85 VAL A O 1
ATOM 710 N N . LYS A 1 86 ? -9.458 15.003 -1.385 1 97.18 86 LYS A N 1
ATOM 711 C CA . LYS A 1 86 ? -10.636 14.919 -2.244 1 97.18 86 LYS A CA 1
ATOM 712 C C . LYS A 1 86 ? -10.243 14.94 -3.719 1 97.18 86 LYS A C 1
ATOM 714 O O . LYS A 1 86 ? -9.17 15.431 -4.074 1 97.18 86 LYS A O 1
ATOM 719 N N . ASN A 1 87 ? -11.118 14.369 -4.537 1 95.11 87 ASN A N 1
ATOM 720 C CA . ASN A 1 87 ? 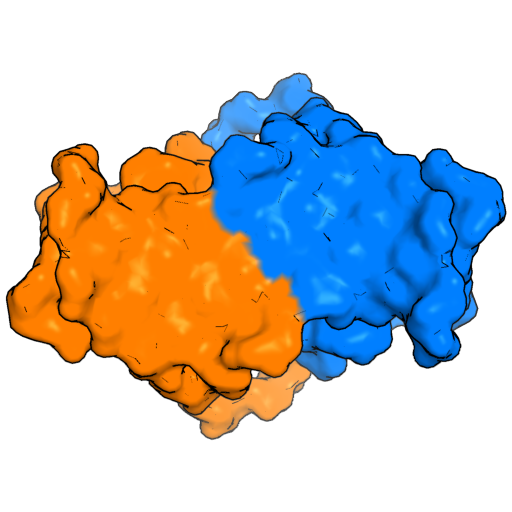-10.829 14.252 -5.962 1 95.11 87 ASN A CA 1
ATOM 721 C C . ASN A 1 87 ? -9.463 13.616 -6.206 1 95.11 87 ASN A C 1
ATOM 723 O O . ASN A 1 87 ? -8.652 14.151 -6.964 1 95.11 87 ASN A O 1
ATOM 727 N N . SER A 1 88 ? -9.197 12.686 -5.465 1 95.81 88 SER A N 1
ATOM 728 C CA . SER A 1 88 ? -7.891 12.044 -5.361 1 95.81 88 SER A CA 1
ATOM 729 C C . SER A 1 88 ? -7.619 11.146 -6.563 1 95.81 88 SER A C 1
ATOM 731 O O . SER A 1 88 ? -8.513 10.435 -7.027 1 95.81 88 SER A O 1
ATOM 733 N N . GLU A 1 89 ? -6.439 11.147 -7.041 1 96.63 89 GLU A N 1
ATOM 734 C CA . GLU A 1 89 ? -6.047 10.255 -8.128 1 96.63 89 GLU A CA 1
ATOM 735 C C . GLU A 1 89 ? -6.076 8.796 -7.683 1 96.63 89 GLU A C 1
ATOM 737 O O . GLU A 1 89 ? -6.479 7.916 -8.447 1 96.63 89 GLU A O 1
ATOM 742 N N . TYR A 1 90 ? -5.641 8.538 -6.446 1 97.88 90 TYR A N 1
ATOM 743 C CA . TYR A 1 90 ? -5.643 7.182 -5.91 1 97.88 90 TYR A CA 1
ATOM 744 C C . TYR A 1 90 ? -7.065 6.648 -5.782 1 97.88 90 TYR A C 1
ATOM 746 O O . TYR A 1 90 ? -7.344 5.509 -6.166 1 97.88 90 TYR A O 1
ATOM 754 N N . LEU A 1 91 ? -7.961 7.432 -5.308 1 97.72 91 LEU A N 1
ATOM 755 C CA . LEU A 1 91 ? -9.363 7.045 -5.192 1 97.72 91 LEU A CA 1
ATOM 756 C C . LEU A 1 91 ? -9.98 6.82 -6.569 1 97.72 91 LEU A C 1
ATOM 758 O O . LEU A 1 91 ? -10.737 5.867 -6.766 1 97.72 91 LEU A O 1
ATOM 762 N N . ASN A 1 92 ? -9.687 7.693 -7.501 1 96.97 92 ASN A N 1
ATOM 763 C CA . ASN A 1 92 ? -10.177 7.525 -8.865 1 96.97 92 ASN A CA 1
ATOM 764 C C . ASN A 1 92 ? -9.7 6.209 -9.474 1 96.97 92 ASN A C 1
ATOM 766 O O . ASN A 1 92 ? -10.468 5.515 -10.142 1 96.97 92 ASN A O 1
ATOM 770 N N . TRP A 1 93 ? -8.443 5.975 -9.32 1 97.47 93 TRP A N 1
ATOM 771 C CA . TRP A 1 93 ? -7.912 4.688 -9.756 1 97.47 93 TRP A CA 1
ATOM 772 C C . TRP A 1 93 ? -8.704 3.537 -9.144 1 97.47 93 TRP A C 1
ATOM 774 O O . TRP A 1 93 ? -9.095 2.602 -9.846 1 97.47 93 TRP A O 1
ATOM 784 N N . PHE A 1 94 ? -9.001 3.591 -7.833 1 97.87 94 PHE A N 1
ATOM 785 C CA . PHE A 1 94 ? -9.724 2.545 -7.121 1 97.87 94 PHE A CA 1
ATOM 786 C C . PHE A 1 94 ? -11.128 2.374 -7.689 1 97.87 94 PHE A C 1
ATOM 788 O O . PHE A 1 94 ? -11.594 1.248 -7.879 1 97.87 94 PHE A O 1
ATOM 795 N N . HIS A 1 95 ? -11.749 3.49 -7.953 1 97.35 95 HIS A N 1
ATOM 796 C CA . HIS A 1 95 ? -13.084 3.443 -8.537 1 97.35 95 HIS A CA 1
ATOM 797 C C . HIS A 1 95 ? -13.061 2.781 -9.911 1 97.35 95 HIS A C 1
ATOM 799 O O . HIS A 1 95 ? -13.94 1.979 -10.234 1 97.35 95 HIS A O 1
ATOM 805 N N . LYS A 1 96 ? -12.076 3.156 -10.645 1 96.9 96 LYS A N 1
ATOM 806 C CA . LYS A 1 96 ? -11.933 2.532 -11.957 1 96.9 96 LYS A CA 1
ATOM 807 C C . LYS A 1 96 ? -11.682 1.032 -11.829 1 96.9 96 LYS A C 1
ATOM 809 O O . LYS A 1 96 ? -12.343 0.228 -12.49 1 96.9 96 LYS A O 1
ATOM 814 N N . GLU A 1 97 ? -10.78 0.673 -10.956 1 97.38 97 GLU A N 1
ATOM 815 C CA . GLU A 1 97 ? -10.419 -0.727 -10.759 1 97.38 97 GLU A CA 1
ATOM 816 C C . GLU A 1 97 ? -11.613 -1.542 -10.271 1 97.38 97 GLU A C 1
ATOM 818 O O . GLU A 1 97 ? -11.747 -2.72 -10.609 1 97.38 97 GLU A O 1
ATOM 823 N N . SER A 1 98 ? -12.464 -0.942 -9.464 1 97.12 98 SER A N 1
ATOM 824 C CA . SER A 1 98 ? -13.602 -1.641 -8.874 1 97.12 98 SER A CA 1
ATOM 825 C C . SER A 1 98 ? -14.824 -1.573 -9.784 1 97.12 98 SER A C 1
ATOM 827 O O . SER A 1 98 ? -15.907 -2.028 -9.411 1 97.12 98 SER A O 1
ATOM 829 N N . CYS A 1 99 ? -14.687 -0.922 -10.942 1 96.26 99 CYS A N 1
ATOM 830 C CA . CYS A 1 99 ? -15.768 -0.739 -11.904 1 96.26 99 CYS A CA 1
ATOM 831 C C . CYS A 1 99 ? -16.915 0.055 -11.29 1 96.26 99 CYS A C 1
ATOM 833 O O . CYS A 1 99 ? -18.085 -0.235 -11.55 1 96.26 99 CYS A O 1
ATOM 835 N N . GLY A 1 100 ? -16.582 0.961 -10.359 1 93.09 100 GLY A N 1
ATOM 836 C CA . GLY A 1 100 ? -17.517 1.943 -9.835 1 93.09 100 GLY A CA 1
ATOM 837 C C . GLY A 1 100 ? -18.39 1.4 -8.72 1 93.09 100 GLY A C 1
ATOM 838 O O . GLY A 1 100 ? -19.325 2.07 -8.274 1 93.09 100 GLY A O 1
ATOM 839 N N . ILE A 1 101 ? -18.136 0.231 -8.205 1 92.19 101 ILE A N 1
ATOM 840 C CA . ILE A 1 101 ? -19.053 -0.382 -7.25 1 92.19 101 ILE A CA 1
ATOM 841 C C . ILE A 1 101 ? -19.026 0.394 -5.936 1 92.19 101 ILE A C 1
ATOM 843 O O . ILE A 1 101 ? -19.966 0.316 -5.142 1 92.19 101 ILE A O 1
ATOM 847 N N . TYR A 1 102 ? -17.994 1.222 -5.764 1 91.11 102 TYR A N 1
ATOM 848 C CA . TYR A 1 102 ? -17.871 1.962 -4.513 1 91.11 102 TYR A CA 1
ATOM 849 C C . TYR A 1 102 ? -18.178 3.44 -4.721 1 91.11 102 TYR A C 1
ATOM 851 O O . TYR A 1 102 ? -17.994 4.253 -3.812 1 91.11 102 TYR A O 1
ATOM 859 N N . GLU A 1 103 ? -18.559 3.778 -5.838 1 87.99 103 GLU A N 1
ATOM 860 C CA . GLU A 1 103 ? -18.756 5.192 -6.145 1 87.99 103 GLU A CA 1
ATOM 861 C C . GLU A 1 103 ? -19.879 5.788 -5.3 1 87.99 103 GLU A C 1
ATOM 863 O O . GLU A 1 103 ? -19.908 6.997 -5.061 1 87.99 103 GLU A O 1
ATOM 868 N N . SER A 1 104 ? -20.732 4.929 -4.866 1 85.66 104 SER A N 1
ATOM 869 C CA . SER A 1 104 ? -21.846 5.403 -4.053 1 85.66 104 SER A CA 1
ATOM 870 C C . SER A 1 104 ? -21.475 5.44 -2.574 1 85.66 104 SER A C 1
ATOM 872 O O . SER A 1 104 ? -22.211 5.998 -1.758 1 85.66 104 SER A O 1
ATOM 874 N N . GLU A 1 105 ? -20.362 4.863 -2.282 1 85.56 105 GLU A N 1
ATOM 875 C CA . GLU A 1 105 ? -19.884 4.87 -0.902 1 85.56 105 GLU A CA 1
ATOM 876 C C . GLU A 1 105 ? -19.004 6.086 -0.63 1 85.56 105 GLU A C 1
ATOM 878 O O . GLU A 1 105 ? -18.389 6.632 -1.548 1 85.56 105 GLU A O 1
ATOM 883 N N . GLU A 1 106 ? -19.079 6.49 0.509 1 92.93 106 GLU A N 1
ATOM 884 C CA . GLU A 1 106 ? -18.177 7.563 0.919 1 92.93 106 GLU A CA 1
ATOM 885 C C . GLU A 1 106 ? -16.809 7.013 1.312 1 92.93 106 GLU A C 1
ATOM 887 O O . GLU A 1 106 ? -16.543 6.781 2.493 1 92.93 106 GLU A O 1
ATOM 892 N N . VAL A 1 107 ? -16.007 6.821 0.382 1 97.33 107 VAL A N 1
ATOM 893 C CA . VAL A 1 107 ? -14.635 6.384 0.618 1 97.33 107 VAL A CA 1
ATOM 894 C C . VAL A 1 107 ? -13.742 7.597 0.87 1 97.33 107 VAL A C 1
ATOM 896 O O . VAL A 1 107 ? -13.659 8.499 0.033 1 97.33 107 VAL A O 1
ATOM 899 N N . GLU A 1 108 ? -13.148 7.61 2.007 1 98.28 108 GLU A N 1
ATOM 900 C CA . GLU A 1 108 ? -12.236 8.704 2.33 1 98.28 108 GLU A CA 1
ATOM 901 C C . GLU A 1 108 ? -10.788 8.319 2.039 1 98.28 108 GLU A C 1
ATOM 903 O O . GLU A 1 108 ? -10.396 7.167 2.231 1 98.28 108 GLU A O 1
ATOM 908 N N . HIS A 1 109 ? -10.021 9.254 1.579 1 98.75 109 HIS A N 1
ATOM 909 C CA . HIS A 1 109 ? -8.597 9.101 1.303 1 98.75 109 HIS A CA 1
ATOM 910 C C . HIS A 1 109 ? -7.753 9.809 2.358 1 98.75 109 HIS A C 1
ATOM 912 O O . HIS A 1 109 ? -7.677 11.04 2.375 1 98.75 109 HIS A O 1
ATOM 918 N N . TYR A 1 110 ? -7.183 9.018 3.263 1 98.92 110 TYR A N 1
ATOM 919 C CA . TYR A 1 110 ? -6.274 9.514 4.29 1 98.92 110 TYR A CA 1
ATOM 920 C C . TYR A 1 110 ? -4.827 9.448 3.817 1 98.92 110 TYR A C 1
ATOM 922 O O . TYR A 1 110 ? -4.417 8.47 3.188 1 98.92 110 TYR A O 1
ATOM 930 N N . VAL A 1 111 ? -4.112 10.493 4.147 1 98.9 111 VAL A N 1
ATOM 931 C CA . VAL A 1 111 ? -2.692 10.515 3.811 1 98.9 111 VAL A CA 1
ATOM 932 C C . VAL A 1 111 ? -1.873 10.854 5.054 1 98.9 111 VAL A C 1
ATOM 934 O O . VAL A 1 111 ? -2.143 11.848 5.732 1 98.9 111 VAL A O 1
ATOM 937 N N . PHE A 1 112 ? -0.944 10.069 5.389 1 98.87 112 PHE A N 1
ATOM 938 C CA . PHE A 1 112 ? 0.082 10.319 6.394 1 98.87 112 PHE A CA 1
ATOM 939 C C . PHE A 1 112 ? 1.421 10.629 5.736 1 98.87 112 PHE A C 1
ATOM 941 O O . PHE A 1 112 ? 2.132 9.719 5.304 1 98.87 112 PHE A O 1
ATOM 948 N N . LEU A 1 113 ? 1.687 11.89 5.633 1 98.62 113 LEU A N 1
ATOM 949 C CA . LEU A 1 113 ? 2.897 12.375 4.977 1 98.62 113 LEU A CA 1
ATOM 950 C C . LEU A 1 113 ? 4.034 12.532 5.982 1 98.62 113 LEU A C 1
ATOM 952 O O . LEU A 1 113 ? 4.172 13.584 6.61 1 98.62 113 LEU A O 1
ATOM 956 N N . THR A 1 114 ? 4.875 11.532 6.134 1 97.95 114 THR A N 1
ATOM 957 C CA . THR A 1 114 ? 6.009 11.552 7.052 1 97.95 114 THR A CA 1
ATOM 958 C C . THR A 1 114 ? 7.302 11.871 6.307 1 97.95 114 THR A C 1
ATOM 960 O O . THR A 1 114 ? 7.342 11.828 5.076 1 97.95 114 THR A O 1
ATOM 963 N N . PRO A 1 115 ? 8.364 12.125 7.033 1 96.36 115 PRO A N 1
ATOM 964 C CA . PRO A 1 115 ? 9.639 12.434 6.38 1 96.36 115 PRO A CA 1
ATOM 965 C C . PRO A 1 115 ? 10.205 11.25 5.601 1 96.36 115 PRO A C 1
ATOM 967 O O . PRO A 1 115 ? 11.021 11.436 4.694 1 96.36 115 PRO A O 1
ATOM 970 N N . ASN A 1 116 ? 9.741 10.009 5.881 1 95.32 116 ASN A N 1
ATOM 971 C CA . ASN A 1 116 ? 10.348 8.85 5.236 1 95.32 116 ASN A CA 1
ATOM 972 C C . ASN A 1 116 ? 9.347 8.113 4.351 1 95.32 116 ASN A C 1
ATOM 974 O O . ASN A 1 116 ? 9.739 7.366 3.452 1 95.32 116 ASN A O 1
ATOM 978 N N . ASP A 1 117 ? 8.074 8.339 4.625 1 96.66 117 ASP A N 1
ATOM 979 C CA . ASP A 1 117 ? 7.018 7.572 3.971 1 96.66 117 ASP A CA 1
ATOM 980 C C . ASP A 1 117 ? 5.801 8.448 3.684 1 96.66 117 ASP A C 1
ATOM 982 O O . ASP A 1 117 ? 5.552 9.426 4.393 1 96.66 117 ASP A O 1
ATOM 986 N N . VAL A 1 118 ? 5.149 8.15 2.663 1 98.76 118 VAL A N 1
ATOM 987 C CA . VAL A 1 118 ? 3.776 8.604 2.466 1 98.76 118 VAL A CA 1
ATOM 988 C C . VAL A 1 118 ? 2.83 7.406 2.468 1 98.76 118 VAL A C 1
ATOM 990 O O . VAL A 1 118 ? 2.88 6.565 1.567 1 98.76 118 VAL A O 1
ATOM 993 N N . ILE A 1 119 ? 2.036 7.358 3.486 1 98.91 119 ILE A N 1
ATOM 994 C CA . ILE A 1 119 ? 1.074 6.272 3.643 1 98.91 119 ILE A CA 1
ATOM 995 C C . ILE A 1 119 ? -0.326 6.767 3.285 1 98.91 119 ILE A C 1
ATOM 997 O O . ILE A 1 119 ? -0.764 7.813 3.77 1 98.91 119 ILE A O 1
ATOM 1001 N N . GLU A 1 120 ? -0.965 6.112 2.409 1 98.94 120 GLU A N 1
ATOM 1002 C CA . GLU A 1 120 ? -2.305 6.477 1.96 1 98.94 120 GLU A CA 1
ATOM 1003 C C . GLU A 1 120 ? -3.296 5.341 2.198 1 98.94 120 GLU A C 1
ATOM 1005 O O . GLU A 1 120 ? -2.987 4.176 1.94 1 98.94 120 GLU A O 1
ATOM 1010 N N . ILE A 1 121 ? -4.441 5.659 2.702 1 98.91 121 ILE A N 1
ATOM 1011 C CA . ILE A 1 121 ? -5.451 4.656 3.02 1 98.91 121 ILE A CA 1
ATOM 1012 C C . ILE A 1 121 ? -6.806 5.095 2.469 1 98.91 121 ILE A C 1
ATOM 1014 O O . ILE A 1 121 ? -7.228 6.235 2.678 1 98.91 121 ILE A O 1
ATOM 1018 N N . LEU A 1 122 ? -7.406 4.253 1.731 1 98.81 122 LEU A N 1
ATOM 1019 C CA . LEU A 1 122 ? -8.8 4.392 1.325 1 98.81 122 LEU A CA 1
ATOM 1020 C C . LEU A 1 122 ? -9.715 3.579 2.235 1 98.81 122 LEU A C 1
ATOM 1022 O O . LEU A 1 122 ? -9.598 2.353 2.305 1 98.81 122 LEU A O 1
ATOM 1026 N N . SER A 1 123 ? -10.599 4.239 2.885 1 98.55 123 SER A N 1
ATOM 1027 C CA . SER A 1 123 ? -11.431 3.551 3.867 1 98.55 123 SER A CA 1
ATOM 1028 C C . SER A 1 123 ? -12.856 4.093 3.86 1 98.55 123 SER A C 1
ATOM 1030 O O . SER A 1 123 ? -13.072 5.283 3.621 1 98.55 123 SER A O 1
ATOM 1032 N N . ILE A 1 124 ? -13.799 3.215 4.172 1 97.43 124 ILE A N 1
ATOM 1033 C CA . ILE A 1 124 ? -15.195 3.631 4.253 1 97.43 124 ILE A CA 1
ATOM 1034 C C . ILE A 1 124 ? -15.557 3.945 5.702 1 97.43 124 ILE A C 1
ATOM 1036 O O . ILE A 1 124 ? -16.665 4.407 5.986 1 97.43 124 ILE A O 1
ATOM 1040 N N . SER A 1 125 ? -14.685 3.654 6.629 1 97.64 125 SER A N 1
ATOM 1041 C CA . SER A 1 125 ? -14.847 3.967 8.045 1 97.64 125 SER A CA 1
ATOM 1042 C C . SER A 1 125 ? -13.662 4.768 8.574 1 97.64 125 SER A C 1
ATOM 1044 O O . SER A 1 125 ? -12.52 4.533 8.175 1 97.64 125 SER A O 1
ATOM 1046 N N . PRO A 1 126 ? -13.976 5.728 9.461 1 98.04 126 PRO A N 1
ATOM 1047 C CA . PRO A 1 126 ? -12.869 6.502 10.028 1 98.04 126 PRO A CA 1
ATOM 1048 C C . PRO A 1 126 ? -12.02 5.691 11.003 1 98.04 126 PRO A C 1
ATOM 1050 O O . PRO A 1 126 ? -12.5 4.709 11.576 1 98.04 126 PRO A O 1
ATOM 1053 N N . PRO A 1 127 ? -10.855 6.109 11.196 1 98.63 127 PRO A N 1
ATOM 1054 C CA . PRO A 1 127 ? -10.01 5.457 12.198 1 98.63 127 PRO A CA 1
ATOM 1055 C C . PRO A 1 127 ? -10.213 6.024 13.601 1 98.63 127 PRO A C 1
ATOM 1057 O O . PRO A 1 127 ? -10.801 7.097 13.758 1 98.63 127 PRO A O 1
ATOM 1060 N N . SER A 1 128 ? -9.741 5.245 14.553 1 98.38 128 SER A N 1
ATOM 1061 C CA . SER A 1 128 ? -9.469 5.796 15.876 1 98.38 128 SER A CA 1
ATOM 1062 C C . SER A 1 128 ? -8.035 6.307 15.978 1 98.38 128 SER A C 1
ATOM 1064 O O . SER A 1 128 ? -7.111 5.689 15.444 1 98.38 128 SER A O 1
ATOM 1066 N N . VAL A 1 129 ? -7.903 7.441 16.614 1 98.35 129 VAL A N 1
ATOM 1067 C CA . VAL A 1 129 ? -6.58 8.033 16.784 1 98.35 129 VAL A CA 1
ATOM 1068 C C . VAL A 1 129 ? -6.314 8.285 18.266 1 98.35 129 VAL A C 1
ATOM 1070 O O . VAL A 1 129 ? -7.154 8.854 18.967 1 98.35 129 VAL A O 1
ATOM 1073 N N . THR A 1 130 ? -5.192 7.837 18.697 1 97.93 130 THR A N 1
ATOM 1074 C CA . THR A 1 130 ? -4.786 8.092 20.074 1 97.93 130 THR A CA 1
ATOM 1075 C C . THR A 1 130 ? -3.369 8.657 20.125 1 97.93 130 THR A C 1
ATOM 1077 O O . THR A 1 130 ? -2.552 8.378 19.245 1 97.93 130 THR A O 1
ATOM 1080 N N . VAL A 1 131 ? -3.164 9.475 21.145 1 96.27 131 VAL A N 1
ATOM 1081 C CA . VAL A 1 131 ? -1.839 10.025 21.412 1 96.27 131 VAL A CA 1
ATOM 1082 C C . VAL A 1 131 ? -1.416 9.684 22.84 1 96.27 131 VAL A C 1
ATOM 1084 O O . VAL A 1 131 ? -2.204 9.826 23.778 1 96.27 131 VAL A O 1
ATOM 1087 N N . GLU A 1 132 ? -0.32 9.163 22.867 1 90.28 132 GLU A N 1
ATOM 1088 C CA . GLU A 1 132 ? 0.225 8.841 24.183 1 90.28 132 GLU A CA 1
ATOM 1089 C C . GLU A 1 132 ? 1.557 9.547 24.417 1 90.28 132 GLU A C 1
ATOM 1091 O O . GLU A 1 132 ? 2.294 9.824 23.468 1 90.28 132 GLU A O 1
ATOM 1096 N N . MET B 1 1 ? 1.213 -3.182 -22.484 1 90.04 1 MET B N 1
ATOM 1097 C CA . MET B 1 1 ? 0.407 -4.178 -21.782 1 90.04 1 MET B CA 1
ATOM 1098 C C . MET B 1 1 ? 1.227 -4.879 -20.704 1 90.04 1 MET B C 1
ATOM 1100 O O . MET B 1 1 ? 2.399 -5.194 -20.916 1 90.04 1 MET B O 1
ATOM 1104 N N . GLU B 1 2 ? 0.532 -5.131 -19.541 1 96.69 2 GLU B N 1
ATOM 1105 C CA . GLU B 1 2 ? 1.243 -5.798 -18.455 1 96.69 2 GLU B CA 1
ATOM 1106 C C . GLU B 1 2 ? 1.501 -7.266 -18.783 1 96.69 2 GLU B C 1
ATOM 1108 O O . GLU B 1 2 ? 0.644 -7.938 -19.36 1 96.69 2 GLU B O 1
ATOM 1113 N N . GLN B 1 3 ? 2.65 -7.686 -18.453 1 98.42 3 GLN B N 1
ATOM 1114 C CA . GLN B 1 3 ? 3.022 -9.088 -18.607 1 98.42 3 GLN B CA 1
ATOM 1115 C C . GLN B 1 3 ? 3.173 -9.769 -17.25 1 98.42 3 GLN B C 1
ATOM 1117 O O . GLN B 1 3 ? 4.059 -9.419 -16.469 1 98.42 3 GLN B O 1
ATOM 1122 N N . TRP B 1 4 ? 2.33 -10.777 -17.08 1 98.6 4 TRP B N 1
ATOM 1123 C CA . TRP B 1 4 ? 2.327 -11.499 -15.812 1 98.6 4 TRP B CA 1
ATOM 1124 C C . TRP B 1 4 ? 3.032 -12.844 -15.949 1 98.6 4 TRP B C 1
ATOM 1126 O O . TRP B 1 4 ? 2.856 -13.545 -16.948 1 98.6 4 TRP B O 1
ATOM 1136 N N . GLU B 1 5 ? 3.857 -13.102 -14.907 1 98.41 5 GLU B N 1
ATOM 1137 C CA . GLU B 1 5 ? 4.514 -14.404 -14.827 1 98.41 5 GLU B CA 1
ATOM 1138 C C . GLU B 1 5 ? 4.362 -15.014 -13.436 1 98.41 5 GLU B C 1
ATOM 1140 O O . GLU B 1 5 ? 4.549 -14.33 -12.428 1 98.41 5 GLU B O 1
ATOM 1145 N N . ARG B 1 6 ? 4.012 -16.326 -13.374 1 98.04 6 ARG B N 1
ATOM 1146 C CA . ARG B 1 6 ? 4.03 -17.01 -12.085 1 98.04 6 ARG B CA 1
ATOM 1147 C C . ARG B 1 6 ? 5.44 -17.047 -11.505 1 98.04 6 ARG B C 1
ATOM 1149 O O . ARG B 1 6 ? 6.396 -17.388 -12.204 1 98.04 6 ARG B O 1
ATOM 1156 N N . TRP B 1 7 ? 5.555 -16.62 -10.308 1 98.48 7 TRP B N 1
ATOM 1157 C CA . TRP B 1 7 ? 6.822 -16.607 -9.585 1 98.48 7 TRP B CA 1
ATOM 1158 C C . TRP B 1 7 ? 6.93 -17.811 -8.654 1 98.48 7 TRP B C 1
ATOM 1160 O O . TRP B 1 7 ? 6.086 -18.002 -7.776 1 98.48 7 TRP B O 1
ATOM 1170 N N . VAL B 1 8 ? 7.885 -18.681 -8.865 1 97.38 8 VAL B N 1
ATOM 1171 C CA . VAL B 1 8 ? 8.084 -19.885 -8.065 1 97.38 8 VAL B CA 1
ATOM 1172 C C . VAL B 1 8 ? 9.397 -19.781 -7.292 1 97.38 8 VAL B C 1
ATOM 1174 O O . VAL B 1 8 ? 10.432 -20.275 -7.746 1 97.38 8 VAL B O 1
ATOM 1177 N N . PRO B 1 9 ? 9.296 -19.264 -6.173 1 96.48 9 PRO B N 1
ATOM 1178 C CA . PRO B 1 9 ? 10.539 -19.05 -5.427 1 96.48 9 PRO B CA 1
ATOM 1179 C C . PRO B 1 9 ? 11.051 -20.323 -4.757 1 96.48 9 PRO B C 1
ATOM 1181 O O . PRO B 1 9 ? 12.234 -20.413 -4.419 1 96.48 9 PRO B O 1
ATOM 1184 N N . LEU B 1 10 ? 10.108 -21.232 -4.433 1 95.19 10 LEU B N 1
ATOM 1185 C CA . LEU B 1 10 ? 10.414 -22.518 -3.816 1 95.19 10 LEU B CA 1
ATOM 1186 C C . LEU B 1 10 ? 9.549 -23.625 -4.409 1 95.19 10 LEU B C 1
ATOM 1188 O O . LEU B 1 10 ? 8.399 -23.386 -4.784 1 95.19 10 LEU B O 1
ATOM 1192 N N . GLU B 1 11 ? 10.001 -24.809 -4.429 1 90.46 11 GLU B N 1
ATOM 1193 C CA . GLU B 1 11 ? 9.284 -25.942 -5.006 1 90.46 11 GLU B CA 1
ATOM 1194 C C . GLU B 1 11 ? 8.067 -26.312 -4.162 1 90.46 11 GLU B C 1
ATOM 1196 O O . GLU B 1 11 ? 7.027 -26.698 -4.699 1 90.46 11 GLU B O 1
ATOM 1201 N N . ASP B 1 12 ? 8.098 -26.114 -2.9 1 90.23 12 ASP B N 1
ATOM 1202 C CA . ASP B 1 12 ? 7.055 -26.629 -2.019 1 90.23 12 ASP B CA 1
ATOM 1203 C C . ASP B 1 12 ? 6.127 -25.51 -1.552 1 90.23 12 ASP B C 1
ATOM 1205 O O . ASP B 1 12 ? 5.38 -25.678 -0.586 1 90.23 12 ASP B O 1
ATOM 1209 N N . ILE B 1 13 ? 6.089 -24.508 -2.303 1 94.91 13 ILE B N 1
ATOM 1210 C CA . ILE B 1 13 ? 5.21 -23.415 -1.901 1 94.91 13 ILE B CA 1
ATOM 1211 C C . ILE B 1 13 ? 3.765 -23.756 -2.258 1 94.91 13 ILE B C 1
ATOM 1213 O O . ILE B 1 13 ? 3.493 -24.27 -3.345 1 94.91 13 ILE B O 1
ATOM 1217 N N . PRO B 1 14 ? 2.886 -23.545 -1.318 1 96.12 14 PRO B N 1
ATOM 1218 C CA . PRO B 1 14 ? 1.481 -23.795 -1.651 1 96.12 14 PRO B CA 1
ATOM 1219 C C . PRO B 1 14 ? 0.994 -22.948 -2.825 1 96.12 14 PRO B C 1
ATOM 1221 O O . PRO B 1 14 ? 1.388 -21.787 -2.959 1 96.12 14 PRO B O 1
ATOM 1224 N N . SER B 1 15 ? 0.144 -23.511 -3.608 1 95.27 15 SER B N 1
ATOM 1225 C CA . SER B 1 15 ? -0.37 -22.817 -4.785 1 95.27 15 SER B CA 1
ATOM 1226 C C . SER B 1 15 ? -1.23 -21.621 -4.39 1 95.27 15 SER B C 1
ATOM 1228 O O . SER B 1 15 ? -1.189 -20.578 -5.045 1 95.27 15 SER B O 1
ATOM 1230 N N . THR B 1 16 ? -2.043 -21.828 -3.326 1 96.63 16 THR B N 1
ATOM 1231 C CA . THR B 1 16 ? -2.894 -20.757 -2.821 1 96.63 16 THR B CA 1
ATOM 1232 C C . THR B 1 16 ? -2.534 -20.415 -1.378 1 96.63 16 THR B C 1
ATOM 1234 O O . THR B 1 16 ? -2.446 -21.303 -0.527 1 96.63 16 THR B O 1
ATOM 1237 N N . ILE B 1 17 ? -2.324 -19.11 -1.194 1 97.59 17 ILE B N 1
ATOM 1238 C CA . ILE B 1 17 ? -1.979 -18.656 0.149 1 97.59 17 ILE B CA 1
ATOM 1239 C C . ILE B 1 17 ? -2.928 -17.538 0.575 1 97.59 17 ILE B C 1
ATOM 1241 O O . ILE B 1 17 ? -3.514 -16.857 -0.269 1 97.59 17 ILE B O 1
ATOM 1245 N N . TYR B 1 18 ? -3.128 -17.398 1.897 1 97.65 18 TYR B N 1
ATOM 1246 C CA . TYR B 1 18 ? -3.972 -16.387 2.525 1 97.65 18 TYR B CA 1
ATOM 1247 C C . TYR B 1 18 ? -3.142 -15.439 3.382 1 97.65 18 TYR B C 1
ATOM 1249 O O . TYR B 1 18 ? -2.243 -15.873 4.107 1 97.65 18 TYR B O 1
ATOM 1257 N N . ASN B 1 19 ? -3.395 -14.246 3.265 1 97.97 19 ASN B N 1
ATOM 1258 C CA . ASN B 1 19 ? -2.633 -13.256 4.019 1 97.97 19 ASN B CA 1
ATOM 1259 C C . ASN B 1 19 ? -2.973 -13.3 5.506 1 97.97 19 ASN B C 1
ATOM 1261 O O . ASN B 1 19 ? -4.13 -13.114 5.888 1 97.97 19 ASN B O 1
ATOM 1265 N N . ASP B 1 20 ? -2 -13.528 6.356 1 97.97 20 ASP B N 1
ATOM 1266 C CA . ASP B 1 20 ? -2.182 -13.509 7.804 1 97.97 20 ASP B CA 1
ATOM 1267 C C . ASP B 1 20 ? -1.734 -12.175 8.397 1 97.97 20 ASP B C 1
ATOM 1269 O O . ASP B 1 20 ? -2.35 -11.67 9.337 1 97.97 20 ASP B O 1
ATOM 1273 N N . MET B 1 21 ? -0.64 -11.679 7.843 1 98.23 21 MET B N 1
ATOM 1274 C CA . MET B 1 21 ? -0.052 -10.476 8.425 1 98.23 21 MET B CA 1
ATOM 1275 C C . MET B 1 21 ? 0.828 -9.755 7.41 1 98.23 21 MET B C 1
ATOM 1277 O O . MET B 1 21 ? 1.58 -10.393 6.67 1 98.23 21 MET B O 1
ATOM 1281 N N . PHE B 1 22 ? 0.686 -8.544 7.272 1 98.82 22 PHE B N 1
ATOM 1282 C CA . PHE B 1 22 ? 1.596 -7.623 6.601 1 98.82 22 PHE B CA 1
ATOM 1283 C C . PHE B 1 22 ? 2.206 -6.644 7.597 1 98.82 22 PHE B C 1
ATOM 1285 O O . PHE B 1 22 ? 1.488 -5.882 8.247 1 98.82 22 PHE B O 1
ATOM 1292 N N . LEU B 1 23 ? 3.516 -6.698 7.734 1 98.82 23 LEU B N 1
ATOM 1293 C CA . LEU B 1 23 ? 4.216 -5.856 8.697 1 98.82 23 LEU B CA 1
ATOM 1294 C C . LEU B 1 23 ? 5.321 -5.055 8.016 1 98.82 23 LEU B C 1
ATOM 1296 O O . LEU B 1 23 ? 6.174 -5.623 7.331 1 98.82 23 LEU B O 1
ATOM 1300 N N . ASP B 1 24 ? 5.232 -3.79 8.114 1 98.75 24 ASP B N 1
ATOM 1301 C CA . ASP B 1 24 ? 6.322 -2.885 7.76 1 98.75 24 ASP B CA 1
ATOM 1302 C C . ASP B 1 24 ? 6.901 -2.212 9.002 1 98.75 24 ASP B C 1
ATOM 1304 O O . ASP B 1 24 ? 6.276 -1.32 9.58 1 98.75 24 ASP B O 1
ATOM 1308 N N . GLY B 1 25 ? 8.003 -2.688 9.431 1 97.46 25 GLY B N 1
ATOM 1309 C CA . GLY B 1 25 ? 8.636 -2.192 10.642 1 97.46 25 GLY B CA 1
ATOM 1310 C C . GLY B 1 25 ? 10.141 -2.046 10.512 1 97.46 25 GLY B C 1
ATOM 1311 O O . GLY B 1 25 ? 10.657 -1.847 9.411 1 97.46 25 GLY B O 1
ATOM 1312 N N . LYS B 1 26 ? 10.786 -2.02 11.589 1 95.42 26 LYS B N 1
ATOM 1313 C CA . LYS B 1 26 ? 12.222 -1.766 11.661 1 95.42 26 LYS B CA 1
ATOM 1314 C C . LYS B 1 26 ? 13.008 -2.834 10.906 1 95.42 26 LYS B C 1
ATOM 1316 O O . LYS B 1 26 ? 14.086 -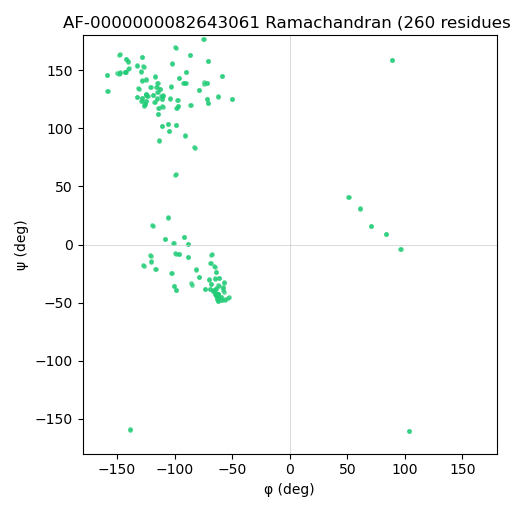2.56 10.375 1 95.42 26 LYS B O 1
ATOM 1321 N N . ASP B 1 27 ? 12.464 -4.043 10.833 1 95.81 27 ASP B N 1
ATOM 1322 C CA . ASP B 1 27 ? 13.174 -5.157 10.212 1 95.81 27 ASP B CA 1
ATOM 1323 C C . ASP B 1 27 ? 12.826 -5.273 8.73 1 95.81 27 ASP B C 1
ATOM 1325 O O . ASP B 1 27 ? 13.215 -6.238 8.069 1 95.81 27 ASP B O 1
ATOM 1329 N N . GLY B 1 28 ? 12.093 -4.342 8.224 1 97.88 28 GLY B N 1
ATOM 1330 C CA . GLY B 1 28 ? 11.664 -4.385 6.835 1 97.88 28 GLY B CA 1
ATOM 1331 C C . GLY B 1 28 ? 10.212 -4.793 6.672 1 97.88 28 GLY B C 1
ATOM 1332 O O . GLY B 1 28 ? 9.413 -4.648 7.6 1 97.88 28 GLY B O 1
ATOM 1333 N N . VAL B 1 29 ? 9.879 -5.227 5.516 1 98.77 29 VAL B N 1
ATOM 1334 C CA . VAL B 1 29 ? 8.517 -5.643 5.195 1 98.77 29 VAL B CA 1
ATOM 1335 C C . VAL B 1 29 ? 8.401 -7.162 5.307 1 98.77 29 VAL B C 1
ATOM 1337 O O . VAL B 1 29 ? 9.169 -7.897 4.682 1 98.77 29 VAL B O 1
ATOM 1340 N N . ILE B 1 30 ? 7.483 -7.59 6.103 1 98.86 30 ILE B N 1
ATOM 1341 C CA . ILE B 1 30 ? 7.281 -9.015 6.342 1 98.86 30 ILE B CA 1
ATOM 1342 C C . ILE B 1 30 ? 5.835 -9.391 6.03 1 98.86 30 ILE B C 1
ATOM 1344 O O . ILE B 1 30 ? 4.901 -8.805 6.583 1 98.86 30 ILE B O 1
ATOM 1348 N N . LEU B 1 31 ? 5.701 -10.329 5.157 1 98.83 31 LEU B N 1
ATOM 1349 C CA . LEU B 1 31 ? 4.4 -10.909 4.843 1 98.83 31 LEU B CA 1
ATOM 1350 C C . LEU B 1 31 ? 4.308 -12.344 5.351 1 98.83 31 LEU B C 1
ATOM 1352 O O . LEU B 1 31 ? 5.189 -13.161 5.078 1 98.83 31 LEU B O 1
ATOM 1356 N N . GLU B 1 32 ? 3.305 -12.62 6.073 1 98.67 32 GLU B N 1
ATOM 1357 C CA . GLU B 1 32 ? 3.021 -13.982 6.515 1 98.67 32 GLU B CA 1
ATOM 1358 C C . GLU B 1 32 ? 1.723 -14.502 5.903 1 98.67 32 GLU B C 1
ATOM 1360 O O . GLU B 1 32 ? 0.689 -13.833 5.967 1 98.67 32 GLU B O 1
ATOM 1365 N N . PHE B 1 33 ? 1.842 -15.667 5.383 1 98.48 33 PHE B N 1
ATOM 1366 C CA . PHE B 1 33 ? 0.7 -16.32 4.754 1 98.48 33 PHE B CA 1
ATOM 1367 C C . PHE B 1 33 ? 0.511 -17.728 5.303 1 98.48 33 PHE B C 1
ATOM 1369 O O . PHE B 1 33 ? 1.444 -18.317 5.853 1 98.48 33 PHE B O 1
ATOM 1376 N N . SER B 1 34 ? -0.636 -18.222 5.109 1 97.95 34 SER B N 1
ATOM 1377 C CA . SER B 1 34 ? -0.933 -19.624 5.385 1 97.95 34 SER B CA 1
ATOM 1378 C C . SER B 1 34 ? -1.684 -20.268 4.225 1 97.95 34 SER B C 1
ATOM 1380 O O . SER B 1 34 ? -2.335 -19.577 3.439 1 97.95 34 SER B O 1
ATOM 1382 N N . ASP B 1 35 ? -1.522 -21.559 4.144 1 96.96 35 ASP B N 1
ATOM 1383 C CA . ASP B 1 35 ? -2.345 -22.257 3.161 1 96.96 35 ASP B CA 1
ATOM 1384 C C . ASP B 1 35 ? -3.788 -22.385 3.644 1 96.96 35 ASP B C 1
ATOM 1386 O O . ASP B 1 35 ? -4.134 -21.893 4.72 1 96.96 35 ASP B O 1
ATOM 1390 N N . GLU B 1 36 ? -4.602 -22.909 2.869 1 93.54 36 GLU B N 1
ATOM 1391 C CA . GLU B 1 36 ? -6.04 -22.954 3.119 1 93.54 36 GLU B CA 1
ATOM 1392 C C . GLU B 1 36 ? -6.348 -23.634 4.45 1 93.54 36 GLU B C 1
ATOM 1394 O O . GLU B 1 36 ? -7.255 -23.216 5.172 1 93.54 36 GLU B O 1
ATOM 1399 N N . ASN B 1 37 ? -5.535 -24.603 4.832 1 94.14 37 ASN B N 1
ATOM 1400 C CA . ASN B 1 37 ? -5.818 -25.366 6.043 1 94.14 37 ASN B CA 1
ATOM 1401 C C . ASN B 1 37 ? -4.966 -24.892 7.217 1 94.14 37 ASN B C 1
ATOM 1403 O O . ASN B 1 37 ? -5.043 -25.453 8.312 1 94.14 37 ASN B O 1
ATOM 1407 N N . GLY B 1 38 ? -4.169 -23.894 6.948 1 93.58 38 GLY B N 1
ATOM 1408 C CA . GLY B 1 38 ? -3.321 -23.374 8.009 1 93.58 38 GLY B CA 1
ATOM 1409 C C . GLY B 1 38 ? -2.2 -24.321 8.394 1 93.58 38 GLY B C 1
ATOM 1410 O O . GLY B 1 38 ? -1.648 -24.223 9.492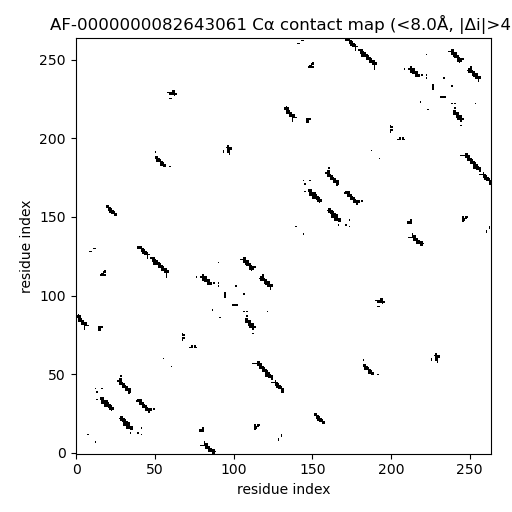 1 93.58 38 GLY B O 1
ATOM 1411 N N . GLU B 1 39 ? -1.897 -25.288 7.598 1 94.26 39 GLU B N 1
ATOM 1412 C CA . GLU B 1 39 ? -0.899 -26.308 7.905 1 94.26 39 GLU B CA 1
ATOM 1413 C C . GLU B 1 39 ? 0.503 -25.842 7.521 1 94.26 39 GLU B C 1
ATOM 1415 O O . GLU B 1 39 ? 1.493 -26.289 8.105 1 94.26 39 GLU B O 1
ATOM 1420 N N . ARG B 1 40 ? 0.529 -25.056 6.444 1 96.55 40 ARG B N 1
ATOM 1421 C CA . ARG B 1 40 ? 1.8 -24.512 5.977 1 96.55 40 ARG B CA 1
ATOM 1422 C C . ARG B 1 40 ? 1.823 -22.992 6.1 1 96.55 40 ARG B C 1
ATOM 1424 O O . ARG B 1 40 ? 0.814 -22.328 5.852 1 96.55 40 ARG B O 1
ATOM 1431 N N . LYS B 1 41 ? 2.938 -22.524 6.518 1 97.65 41 LYS B N 1
ATOM 1432 C CA . LYS B 1 41 ? 3.161 -21.085 6.618 1 97.65 41 LYS B CA 1
ATOM 143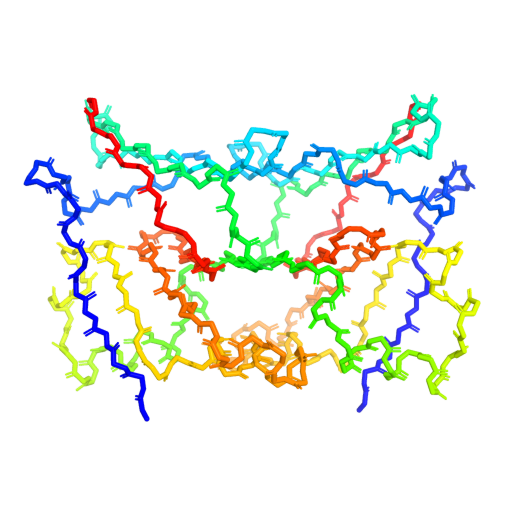3 C C . LYS B 1 41 ? 4.213 -20.62 5.615 1 97.65 41 LYS B C 1
ATOM 1435 O O . LYS B 1 41 ? 5.235 -21.284 5.426 1 97.65 41 LYS B O 1
ATOM 1440 N N . VAL B 1 42 ? 3.918 -19.585 4.964 1 98.22 42 VAL B N 1
ATOM 1441 C CA . VAL B 1 42 ? 4.851 -18.955 4.036 1 98.22 42 VAL B CA 1
ATOM 1442 C C . VAL B 1 42 ? 5.228 -17.566 4.545 1 98.22 42 VAL B C 1
ATOM 1444 O O . VAL B 1 42 ? 4.354 -16.753 4.856 1 98.22 42 VAL B O 1
ATOM 1447 N N . VAL B 1 43 ? 6.49 -17.315 4.679 1 98.52 43 VAL B N 1
ATOM 1448 C CA . VAL B 1 43 ? 6.97 -16.004 5.102 1 98.52 43 VAL B CA 1
ATOM 1449 C C . VAL B 1 43 ? 7.819 -15.383 3.996 1 98.52 43 VAL B C 1
ATOM 1451 O O . VAL B 1 43 ? 8.764 -16.006 3.506 1 98.52 43 VAL B O 1
ATOM 1454 N N . VAL B 1 44 ? 7.453 -14.245 3.543 1 98.77 44 VAL B N 1
ATOM 1455 C CA . VAL B 1 44 ? 8.212 -13.458 2.576 1 98.77 44 VAL B CA 1
ATOM 1456 C C . VAL B 1 44 ? 8.776 -12.211 3.254 1 98.77 44 VAL B C 1
ATOM 1458 O O . VAL B 1 44 ? 8.026 -11.413 3.822 1 98.77 44 VAL B O 1
ATOM 1461 N N . LYS B 1 45 ? 10.055 -12.023 3.171 1 98.78 45 LYS B N 1
ATOM 1462 C CA . LYS B 1 45 ? 10.698 -10.916 3.873 1 98.78 45 LYS B CA 1
ATOM 1463 C C . LYS B 1 45 ? 11.533 -10.069 2.917 1 98.78 45 LYS B C 1
ATOM 1465 O O . LYS B 1 45 ? 12.438 -10.581 2.255 1 98.78 45 LYS B O 1
ATOM 1470 N N . PHE B 1 46 ? 11.151 -8.824 2.839 1 98.81 46 PHE B N 1
ATOM 1471 C CA . PHE B 1 46 ? 11.994 -7.813 2.212 1 98.81 46 PHE B CA 1
ATOM 1472 C C . PHE B 1 46 ? 12.768 -7.026 3.262 1 98.81 46 PHE B C 1
ATOM 1474 O O . PHE B 1 46 ? 12.214 -6.138 3.913 1 98.81 46 PHE B O 1
ATOM 1481 N N . GLU B 1 47 ? 13.943 -7.296 3.426 1 97.79 47 GLU B N 1
ATOM 1482 C CA . GLU B 1 47 ? 14.741 -6.637 4.455 1 97.79 47 GLU B CA 1
ATOM 1483 C C . GLU B 1 47 ? 15.069 -5.199 4.063 1 97.79 47 GLU B C 1
ATOM 1485 O O . GLU B 1 47 ? 15.095 -4.308 4.915 1 97.79 47 GLU B O 1
ATOM 1490 N N . GLU B 1 48 ? 15.327 -5.024 2.791 1 96.02 48 GLU B N 1
ATOM 1491 C CA . GLU B 1 48 ? 15.642 -3.712 2.236 1 96.02 48 GLU B CA 1
ATOM 1492 C C . GLU B 1 48 ? 15.142 -3.584 0.801 1 96.02 48 GLU B C 1
ATOM 1494 O O . GLU B 1 48 ? 14.676 -4.562 0.211 1 96.02 48 GLU B O 1
ATOM 1499 N N . GLY B 1 49 ? 15.094 -2.43 0.385 1 96.13 49 GLY B N 1
ATOM 1500 C CA . GLY B 1 49 ? 14.949 -2.2 -1.044 1 96.13 49 GLY B CA 1
ATOM 1501 C C . GLY B 1 49 ? 13.512 -1.965 -1.468 1 96.13 49 GLY B C 1
ATOM 1502 O O . GLY B 1 49 ? 13.242 -1.687 -2.638 1 96.13 49 GLY B O 1
ATOM 1503 N N . VAL B 1 50 ? 12.543 -2.075 -0.522 1 98.18 50 VAL B N 1
ATOM 1504 C CA . VAL B 1 50 ? 11.153 -1.813 -0.879 1 98.18 50 VAL B CA 1
ATOM 1505 C C . VAL B 1 50 ? 10.952 -0.317 -1.111 1 98.18 50 VAL B C 1
ATOM 1507 O O . VAL B 1 50 ? 11.268 0.5 -0.243 1 98.18 50 VAL B O 1
ATOM 1510 N N . LEU B 1 51 ? 10.44 0.005 -2.273 1 98.03 51 LEU B N 1
ATOM 1511 C CA . LEU B 1 51 ? 10.241 1.4 -2.651 1 98.03 51 LEU B CA 1
ATOM 1512 C C . LEU B 1 51 ? 8.784 1.811 -2.466 1 98.03 51 LEU B C 1
ATOM 1514 O O . LEU B 1 51 ? 8.497 2.963 -2.133 1 98.03 51 LEU B O 1
ATOM 1518 N N . SER B 1 52 ? 7.922 0.921 -2.728 1 98.72 52 SER B N 1
ATOM 1519 C CA . SER B 1 52 ? 6.483 1.137 -2.618 1 98.72 52 SER B CA 1
ATOM 1520 C C . SER B 1 52 ? 5.734 -0.184 -2.483 1 98.72 52 SER B C 1
ATOM 1522 O O . SER B 1 52 ? 6.174 -1.209 -3.008 1 98.72 52 SER B O 1
ATOM 1524 N N . TYR B 1 53 ? 4.649 -0.171 -1.717 1 98.89 53 TYR B N 1
ATOM 1525 C CA . TYR B 1 53 ? 3.744 -1.316 -1.706 1 98.89 53 TYR B CA 1
ATOM 1526 C C . TYR B 1 53 ? 2.293 -0.863 -1.61 1 98.89 53 TYR B C 1
ATOM 1528 O O . TYR B 1 53 ? 2.014 0.268 -1.204 1 98.89 53 TYR B O 1
ATOM 1536 N N . ARG B 1 54 ? 1.408 -1.719 -2.002 1 98.7 54 ARG B N 1
ATOM 1537 C CA . ARG B 1 54 ? -0.025 -1.483 -1.86 1 98.7 54 ARG B CA 1
ATOM 1538 C C . ARG B 1 54 ? -0.774 -2.788 -1.615 1 98.7 54 ARG B C 1
ATOM 1540 O O . ARG B 1 54 ? -0.313 -3.859 -2.016 1 98.7 54 ARG B O 1
ATOM 1547 N N . ASN B 1 55 ? -1.777 -2.746 -0.905 1 98.87 55 ASN B N 1
ATOM 1548 C CA . ASN B 1 55 ? -2.716 -3.836 -0.661 1 98.87 55 ASN B CA 1
ATOM 1549 C C . ASN B 1 55 ? -4.157 -3.4 -0.911 1 98.87 55 ASN B C 1
ATOM 1551 O O . ASN B 1 55 ? -4.595 -2.368 -0.4 1 98.87 55 ASN B O 1
ATOM 1555 N N . THR B 1 56 ? -4.82 -4.085 -1.751 1 98.71 56 THR B N 1
ATOM 1556 C CA . THR B 1 56 ? -6.205 -3.789 -2.101 1 98.71 56 THR B CA 1
ATOM 1557 C C . THR B 1 56 ? -7.072 -5.038 -1.975 1 98.71 56 THR B C 1
ATOM 1559 O O . THR B 1 56 ? -6.628 -6.144 -2.291 1 98.71 56 THR B O 1
ATOM 1562 N N . ASP B 1 57 ? -8.304 -4.858 -1.468 1 97.34 57 ASP B N 1
ATOM 1563 C CA . ASP B 1 57 ? -9.271 -5.952 -1.464 1 97.34 57 ASP B CA 1
ATOM 1564 C C . ASP B 1 57 ? -9.374 -6.599 -2.843 1 97.34 57 ASP B C 1
ATOM 1566 O O . ASP B 1 57 ? -9.594 -5.911 -3.842 1 97.34 57 ASP B O 1
ATOM 1570 N N . GLU B 1 58 ? -9.187 -7.839 -2.899 1 96.47 58 GLU B N 1
ATOM 1571 C CA . GLU B 1 58 ? -9.172 -8.589 -4.152 1 96.47 58 GLU B CA 1
ATOM 1572 C C . GLU B 1 58 ? -10.478 -8.407 -4.919 1 96.47 58 GLU B C 1
ATOM 1574 O O . GLU B 1 58 ? -10.467 -8.215 -6.137 1 96.47 58 GLU B O 1
ATOM 1579 N N . GLY B 1 59 ? -11.606 -8.407 -4.204 1 95.25 59 GLY B N 1
ATOM 1580 C CA . GLY B 1 59 ? -12.915 -8.284 -4.825 1 95.25 59 GLY B CA 1
ATOM 1581 C C . GLY B 1 59 ? -13.156 -6.921 -5.445 1 95.25 59 GLY B C 1
ATOM 1582 O O . GLY B 1 59 ? -14.11 -6.738 -6.204 1 95.25 59 GLY B O 1
ATOM 1583 N N . SER B 1 60 ? -12.279 -5.996 -5.214 1 97.01 60 SER B N 1
ATOM 1584 C CA . SER B 1 60 ? -12.412 -4.648 -5.757 1 97.01 60 SER B CA 1
ATOM 1585 C C . SER B 1 60 ? -11.548 -4.465 -7 1 97.01 60 SER B C 1
ATOM 1587 O O . SER B 1 60 ? -11.589 -3.412 -7.641 1 97.01 60 SER B O 1
ATOM 1589 N N . LEU B 1 61 ? -10.717 -5.395 -7.349 1 97.86 61 LEU B N 1
ATOM 1590 C CA . LEU B 1 61 ? -9.817 -5.284 -8.491 1 97.86 61 LEU B CA 1
ATOM 1591 C C . LEU B 1 61 ? -10.374 -6.033 -9.697 1 97.86 61 LEU B C 1
ATOM 1593 O O . LEU B 1 61 ? -9.699 -6.896 -10.263 1 97.86 61 LEU B O 1
ATOM 1597 N N . LEU B 1 62 ? -11.542 -5.586 -10.099 1 97.62 62 LEU B N 1
ATOM 1598 C CA . LEU B 1 62 ? -12.292 -6.245 -11.163 1 97.62 62 LEU B CA 1
ATOM 1599 C C . LEU B 1 62 ? -11.6 -6.063 -12.509 1 97.62 62 LEU B C 1
ATOM 1601 O O . LEU B 1 62 ? -11.544 -6.995 -13.315 1 97.62 62 LEU B O 1
ATOM 1605 N N . GLU B 1 63 ? -10.997 -4.849 -12.777 1 97.57 63 GLU B N 1
ATOM 1606 C CA . GLU B 1 63 ? -10.286 -4.621 -14.031 1 97.57 63 GLU B CA 1
ATOM 1607 C C . GLU B 1 63 ? -9.074 -5.54 -14.153 1 97.57 63 GLU B C 1
ATOM 1609 O O . GLU B 1 63 ? -8.828 -6.115 -15.216 1 97.57 63 GLU B O 1
ATOM 1614 N N . MET B 1 64 ? -8.353 -5.657 -13.11 1 97.4 64 MET B N 1
ATOM 1615 C CA . MET B 1 64 ? -7.185 -6.532 -13.117 1 97.4 64 MET B CA 1
ATOM 1616 C C . MET B 1 64 ? -7.592 -7.982 -13.359 1 97.4 64 MET B C 1
ATOM 1618 O O . MET B 1 64 ? -7.015 -8.66 -14.211 1 97.4 64 MET B O 1
ATOM 1622 N N . LEU B 1 65 ? -8.601 -8.436 -12.607 1 97.35 65 LEU B N 1
ATOM 1623 C CA . LEU B 1 65 ? -9.047 -9.819 -12.728 1 97.35 65 LEU B CA 1
ATOM 1624 C C . LEU B 1 65 ? -9.577 -10.099 -14.13 1 97.35 65 LEU B C 1
ATOM 1626 O O . LEU B 1 65 ? -9.302 -11.157 -14.702 1 97.35 65 LEU B O 1
ATOM 1630 N N . ASN B 1 66 ? -10.341 -9.164 -14.63 1 97.35 66 ASN B N 1
ATOM 1631 C CA . ASN B 1 66 ? -10.819 -9.297 -16.002 1 97.35 66 ASN B CA 1
ATOM 1632 C C . ASN B 1 66 ? -9.662 -9.38 -16.994 1 97.35 66 ASN B C 1
ATOM 1634 O O . ASN B 1 66 ? -9.686 -10.197 -17.916 1 97.35 66 ASN B O 1
ATOM 1638 N N . TYR B 1 67 ? -8.709 -8.516 -16.814 1 97.76 67 TYR B N 1
ATOM 1639 C CA . TYR B 1 67 ? -7.522 -8.536 -17.661 1 97.76 67 TYR B CA 1
ATOM 1640 C C . TYR B 1 67 ? -6.846 -9.901 -17.62 1 97.76 67 TYR B C 1
ATOM 1642 O O . TYR B 1 67 ? -6.519 -10.47 -18.664 1 97.76 67 TYR B O 1
ATOM 1650 N N . LEU B 1 68 ? -6.636 -10.456 -16.455 1 97.83 68 LEU B N 1
ATOM 1651 C CA . LEU B 1 68 ? -5.981 -11.751 -16.301 1 97.83 68 LEU B CA 1
ATOM 1652 C C . LEU B 1 68 ? -6.802 -12.857 -16.955 1 97.83 68 LEU B C 1
ATOM 1654 O O . LEU B 1 68 ? -6.249 -13.742 -17.611 1 97.83 68 LEU B O 1
ATOM 1658 N N . ASP B 1 69 ? -8.034 -12.752 -16.731 1 97.71 69 ASP B N 1
ATOM 1659 C CA . ASP B 1 69 ? -8.912 -13.764 -17.311 1 97.71 69 ASP B CA 1
ATOM 1660 C C . ASP B 1 69 ? -8.842 -13.744 -18.836 1 97.71 69 ASP B C 1
ATOM 1662 O O . ASP B 1 69 ? -8.733 -14.795 -19.471 1 97.71 69 ASP B O 1
ATOM 1666 N N . GLN B 1 70 ? -8.891 -12.6 -19.397 1 97.61 70 GLN B N 1
ATOM 1667 C CA . GLN B 1 70 ? -8.923 -12.43 -20.846 1 97.61 70 GLN B CA 1
ATOM 1668 C C . GLN B 1 70 ? -7.595 -12.837 -21.477 1 97.61 70 GLN B C 1
ATOM 1670 O O . GLN B 1 70 ? -7.571 -13.42 -22.563 1 97.61 70 GLN B O 1
ATOM 1675 N N . HIS B 1 71 ? -6.57 -12.593 -20.776 1 97.74 71 HIS B N 1
ATOM 1676 C CA . HIS B 1 71 ? -5.274 -12.738 -21.43 1 97.74 71 HIS B CA 1
ATOM 1677 C C . HIS B 1 71 ? -4.593 -14.04 -21.021 1 97.74 71 HIS B C 1
ATOM 1679 O O . HIS B 1 71 ? -3.769 -14.575 -21.766 1 97.74 71 HIS B O 1
ATOM 1685 N N . TYR B 1 72 ? -4.927 -14.574 -19.869 1 97.7 72 TYR B N 1
ATOM 1686 C CA . TYR B 1 72 ? -4.2 -15.738 -19.376 1 97.7 72 TYR B CA 1
ATOM 1687 C C . TYR B 1 72 ? -5.157 -16.87 -19.024 1 97.7 72 TYR B C 1
ATOM 1689 O O . TYR B 1 72 ? -4.745 -18.027 -18.908 1 97.7 72 TYR B O 1
ATOM 1697 N N . GLY B 1 73 ? -6.372 -16.533 -18.85 1 97.33 73 GLY B N 1
ATOM 1698 C CA . GLY B 1 73 ? -7.354 -17.523 -18.436 1 97.33 73 GLY B CA 1
ATOM 1699 C C . GLY B 1 73 ? -7.467 -17.657 -16.929 1 97.33 73 GLY B C 1
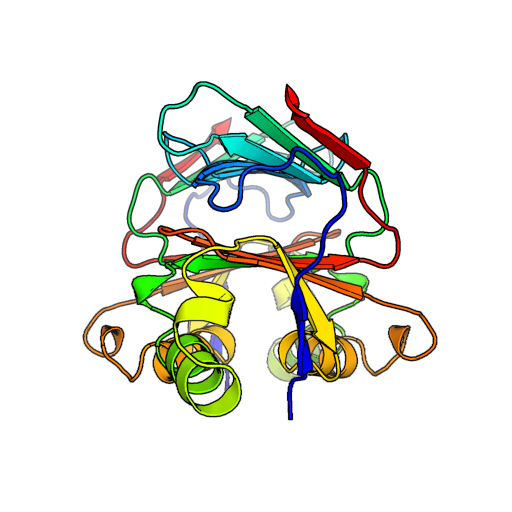ATOM 1700 O O . GLY B 1 73 ? -6.515 -17.368 -16.202 1 97.33 73 GLY B O 1
ATOM 1701 N N . THR B 1 74 ? -8.547 -18.166 -16.436 1 96.19 74 THR B N 1
ATOM 1702 C CA . THR B 1 74 ? -8.88 -18.236 -15.017 1 96.19 74 THR B CA 1
ATOM 1703 C C . THR B 1 74 ? -7.895 -19.133 -14.274 1 96.19 74 THR B C 1
ATOM 1705 O O . THR B 1 74 ? -7.503 -18.832 -13.145 1 96.19 74 THR B O 1
ATOM 1708 N N . ALA B 1 75 ? -7.473 -20.167 -14.839 1 95.05 75 ALA B N 1
ATOM 1709 C CA . ALA B 1 75 ? -6.593 -21.136 -14.191 1 95.05 75 ALA B CA 1
ATOM 1710 C C . ALA B 1 75 ? -5.236 -20.516 -13.87 1 95.05 75 ALA B C 1
ATOM 1712 O O . ALA B 1 75 ? -4.568 -20.928 -12.919 1 95.05 75 ALA B O 1
ATOM 1713 N N . PHE B 1 76 ? -4.849 -19.558 -14.678 1 96.99 76 PHE B N 1
ATOM 1714 C CA . PHE B 1 76 ? -3.556 -18.899 -14.535 1 96.99 76 PHE B CA 1
ATOM 1715 C C . PHE B 1 76 ? -3.417 -18.274 -13.152 1 96.99 76 PHE B C 1
ATOM 1717 O O . PHE B 1 76 ? -2.353 -18.351 -12.534 1 96.99 76 PHE B O 1
ATOM 1724 N N . TYR B 1 77 ? -4.498 -17.736 -12.618 1 95.52 77 TYR B N 1
ATOM 1725 C CA . TYR B 1 77 ? -4.373 -16.962 -11.388 1 95.52 77 TYR B CA 1
ATOM 1726 C C . TYR B 1 77 ? -5.239 -17.552 -10.282 1 95.52 77 TYR B C 1
ATOM 1728 O O . TYR B 1 77 ? -5.12 -17.163 -9.117 1 95.52 77 TYR B O 1
ATOM 1736 N N . SER B 1 78 ? -6.094 -18.52 -10.568 1 93.45 78 SER B N 1
ATOM 1737 C CA . SER B 1 78 ? -6.963 -19.088 -9.543 1 93.45 78 SER B CA 1
ATOM 1738 C C . SER B 1 78 ? -6.228 -20.136 -8.713 1 93.45 78 SER B C 1
ATOM 1740 O O . SER B 1 78 ? -6.603 -20.405 -7.57 1 93.45 78 SER B O 1
ATOM 1742 N N . ASP B 1 79 ? -5.132 -20.715 -9.253 1 92.9 79 ASP B N 1
ATOM 1743 C CA . ASP B 1 79 ? -4.452 -21.793 -8.541 1 92.9 79 ASP B CA 1
ATOM 1744 C C . ASP B 1 79 ? -3.006 -21.417 -8.226 1 92.9 79 ASP B C 1
ATOM 1746 O O . ASP B 1 79 ? -2.15 -22.292 -8.075 1 92.9 79 ASP B O 1
ATOM 1750 N N . TRP B 1 80 ? -2.708 -20.202 -8.293 1 97.02 80 TRP B N 1
ATOM 1751 C CA . TRP B 1 80 ? -1.373 -19.706 -7.976 1 97.02 80 TRP B CA 1
ATOM 1752 C C . TRP B 1 80 ? -1.44 -18.297 -7.395 1 97.02 80 TRP B C 1
ATOM 1754 O O . TRP B 1 80 ? -2.249 -17.476 -7.833 1 97.02 80 TRP B O 1
ATOM 1764 N N . SER B 1 81 ? -0.538 -17.96 -6.489 1 98.18 81 SER B N 1
ATOM 1765 C CA . SER B 1 81 ? -0.722 -16.708 -5.763 1 98.18 81 SER B CA 1
ATOM 1766 C C . SER B 1 81 ? 0.463 -15.77 -5.971 1 98.18 81 SER B C 1
ATOM 1768 O O . SER B 1 81 ? 0.387 -14.584 -5.643 1 98.18 81 SER B O 1
ATOM 1770 N N . LEU B 1 82 ? 1.611 -16.263 -6.502 1 98.65 82 LEU B N 1
ATOM 1771 C CA . LEU B 1 82 ? 2.819 -15.447 -6.552 1 98.65 82 LEU B CA 1
ATOM 1772 C C . LEU B 1 82 ? 3.174 -15.089 -7.991 1 98.65 82 LEU B C 1
ATOM 1774 O O . LEU B 1 82 ? 3.364 -15.976 -8.827 1 98.65 82 LEU B O 1
ATOM 1778 N N . PHE B 1 83 ? 3.362 -13.785 -8.235 1 98.84 83 PHE B N 1
ATOM 1779 C CA . PHE B 1 83 ? 3.634 -13.343 -9.598 1 98.84 83 PHE B CA 1
ATOM 1780 C C . PHE B 1 83 ? 4.69 -12.244 -9.609 1 98.84 83 PHE B C 1
ATOM 1782 O O . PHE B 1 83 ? 4.901 -11.567 -8.601 1 98.84 83 PHE B O 1
ATOM 1789 N N . LYS B 1 84 ? 5.282 -12.117 -10.67 1 98.68 84 LYS B N 1
ATOM 1790 C CA . LYS B 1 84 ? 6.009 -10.919 -11.081 1 98.68 84 LYS B CA 1
ATOM 1791 C C . LYS B 1 84 ? 5.385 -10.298 -12.328 1 98.68 84 LYS B C 1
ATOM 1793 O O . LYS B 1 84 ? 4.91 -11.013 -13.212 1 98.68 84 LYS B O 1
ATOM 1798 N N . VAL B 1 85 ? 5.409 -9.026 -12.39 1 98.67 85 VAL B N 1
ATOM 1799 C CA . VAL B 1 85 ? 4.735 -8.339 -13.487 1 98.67 85 VAL B CA 1
ATOM 1800 C C . VAL B 1 85 ? 5.72 -7.419 -14.204 1 98.67 85 VAL B C 1
ATOM 1802 O O . VAL B 1 85 ? 6.374 -6.586 -13.572 1 98.67 85 VAL B O 1
ATOM 1805 N N . LYS B 1 86 ? 5.82 -7.51 -15.451 1 97.16 86 LYS B N 1
ATOM 1806 C CA . LYS B 1 86 ? 6.598 -6.625 -16.312 1 97.16 86 LYS B CA 1
ATOM 1807 C C . LYS B 1 86 ? 5.698 -5.617 -17.022 1 97.16 86 LYS B C 1
ATOM 1809 O O . LYS B 1 86 ? 4.499 -5.854 -17.184 1 97.16 86 LYS B O 1
ATOM 1814 N N . ASN B 1 87 ? 6.298 -4.502 -17.404 1 95.09 87 ASN B N 1
ATOM 1815 C CA . ASN B 1 87 ? 5.533 -3.424 -18.023 1 95.09 87 ASN B CA 1
ATOM 1816 C C . ASN B 1 87 ? 4.308 -3.058 -17.192 1 95.09 87 ASN B C 1
ATOM 1818 O O . ASN B 1 87 ? 3.195 -2.987 -17.716 1 95.09 87 ASN B O 1
ATOM 1822 N N . SER B 1 88 ? 4.492 -3.03 -15.987 1 95.82 88 SER B N 1
ATOM 1823 C CA . SER B 1 88 ? 3.465 -2.901 -14.959 1 95.82 88 SER B CA 1
ATOM 1824 C C . SER B 1 88 ? 2.923 -1.477 -14.893 1 95.82 88 SER B C 1
ATOM 1826 O O . SER B 1 88 ? 3.687 -0.512 -14.97 1 95.82 88 SER B O 1
ATOM 1828 N N . GLU B 1 89 ? 1.674 -1.325 -14.748 1 96.63 89 GLU B N 1
ATOM 1829 C CA . GLU B 1 89 ? 1.069 -0.008 -14.574 1 96.63 89 GLU B CA 1
ATOM 1830 C C . GLU B 1 89 ? 1.498 0.627 -13.254 1 96.63 89 GLU B C 1
ATOM 1832 O O . GLU B 1 89 ? 1.733 1.835 -13.188 1 96.63 89 GLU B O 1
ATOM 1837 N N . TYR B 1 90 ? 1.59 -0.198 -12.199 1 97.86 90 TYR B N 1
ATOM 1838 C CA . TYR B 1 90 ? 2.014 0.299 -10.895 1 97.86 90 TYR B CA 1
ATOM 1839 C C . TYR B 1 90 ? 3.452 0.8 -10.943 1 97.86 90 TYR B C 1
ATOM 1841 O O . TYR B 1 90 ? 3.759 1.876 -10.424 1 97.86 90 TYR B O 1
ATOM 1849 N N . LEU B 1 91 ? 4.313 0.095 -11.569 1 97.7 91 LEU B N 1
ATOM 1850 C CA . LEU B 1 91 ? 5.704 0.507 -11.726 1 97.7 91 LEU B CA 1
ATOM 1851 C C . LEU B 1 91 ? 5.805 1.771 -12.573 1 97.7 91 LEU B C 1
ATOM 1853 O O . LEU B 1 91 ? 6.589 2.671 -12.262 1 97.7 91 LEU B O 1
ATOM 1857 N N . ASN B 1 92 ? 5.043 1.838 -13.639 1 96.95 92 ASN B N 1
ATOM 1858 C CA . ASN B 1 92 ? 5.02 3.036 -14.472 1 96.95 92 ASN B CA 1
ATOM 1859 C C . ASN B 1 92 ? 4.586 4.264 -13.677 1 96.95 92 ASN B C 1
ATOM 1861 O O . ASN B 1 92 ? 5.163 5.342 -13.827 1 96.95 92 ASN B O 1
ATOM 1865 N N . TRP B 1 93 ? 3.537 4.087 -12.957 1 97.47 93 TRP B N 1
ATOM 1866 C CA . TRP B 1 93 ? 3.111 5.161 -12.066 1 97.47 93 TRP B CA 1
ATOM 1867 C C . TRP B 1 93 ? 4.254 5.602 -11.159 1 97.47 93 TRP B C 1
ATOM 1869 O O . TRP B 1 93 ? 4.516 6.799 -11.017 1 97.47 93 TRP B O 1
ATOM 1879 N N . PHE B 1 94 ? 4.987 4.649 -10.559 1 97.83 94 PHE B N 1
ATOM 1880 C CA . PHE B 1 94 ? 6.088 4.937 -9.648 1 97.83 94 PHE B CA 1
ATOM 1881 C C . PHE B 1 94 ? 7.194 5.705 -10.361 1 97.83 94 PHE B C 1
ATOM 1883 O O . PHE B 1 94 ? 7.742 6.665 -9.814 1 97.83 94 PHE B O 1
ATOM 1890 N N . HIS B 1 95 ? 7.478 5.28 -11.559 1 97.31 95 HIS B N 1
ATOM 1891 C CA . HIS B 1 95 ? 8.497 5.966 -12.346 1 97.31 95 HIS B CA 1
ATOM 1892 C C . HIS B 1 95 ? 8.087 7.404 -12.644 1 97.31 95 HIS B C 1
ATOM 1894 O O . HIS B 1 95 ? 8.911 8.318 -12.565 1 97.31 95 HIS B O 1
ATOM 1900 N N . LYS B 1 96 ? 6.853 7.528 -12.972 1 96.84 96 LYS B N 1
ATOM 1901 C CA . LYS B 1 96 ? 6.348 8.876 -13.214 1 96.84 96 LYS B CA 1
ATOM 1902 C C . LYS B 1 96 ? 6.423 9.727 -11.95 1 96.84 96 LYS B C 1
ATOM 1904 O O . LYS B 1 96 ? 6.925 10.852 -11.982 1 96.84 96 LYS B O 1
ATOM 1909 N N . GLU B 1 97 ? 5.97 9.17 -10.861 1 97.34 97 GLU B N 1
ATOM 1910 C CA . GLU B 1 97 ? 5.956 9.885 -9.589 1 97.34 97 GLU B CA 1
ATOM 1911 C C . GLU B 1 97 ? 7.368 10.264 -9.153 1 97.34 97 GLU B C 1
ATOM 1913 O O . GLU B 1 97 ? 7.573 11.312 -8.537 1 97.34 97 GLU B O 1
ATOM 1918 N N . SER B 1 98 ? 8.336 9.416 -9.438 1 97.09 98 SER B N 1
ATOM 1919 C CA . SER B 1 98 ? 9.712 9.634 -9.004 1 97.09 98 SER B CA 1
ATOM 1920 C C . SER B 1 98 ? 10.487 10.465 -10.022 1 97.09 98 SER B C 1
ATOM 1922 O O . SER B 1 98 ? 11.691 10.679 -9.868 1 97.09 98 SER B O 1
ATOM 1924 N N . CYS B 1 99 ? 9.83 10.867 -11.118 1 96.2 99 CYS B N 1
ATOM 1925 C CA . CYS B 1 99 ? 10.438 11.635 -12.199 1 96.2 99 CYS B CA 1
ATOM 1926 C C . CYS B 1 99 ? 11.578 10.858 -12.846 1 96.2 99 CYS B C 1
ATOM 1928 O O . CYS B 1 99 ? 12.603 11.439 -13.209 1 96.2 99 CYS B O 1
ATOM 1930 N N . GLY B 1 100 ? 11.463 9.516 -12.846 1 92.77 100 GLY B N 1
ATOM 1931 C CA . GLY B 1 100 ? 12.345 8.644 -13.604 1 92.77 100 GLY B C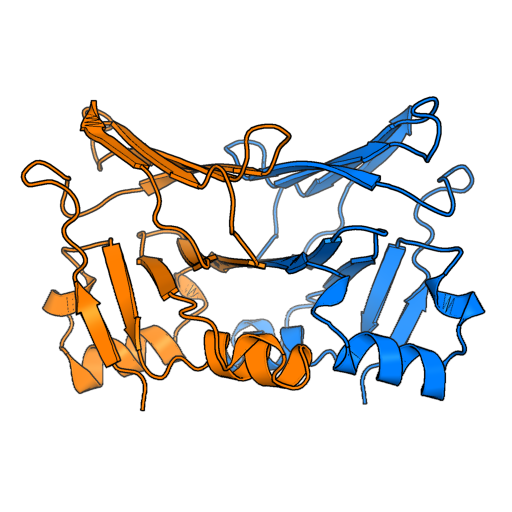A 1
ATOM 1932 C C . GLY B 1 100 ? 13.642 8.332 -12.882 1 92.77 100 GLY B C 1
ATOM 1933 O O . GLY B 1 100 ? 14.543 7.715 -13.452 1 92.77 100 GLY B O 1
ATOM 1934 N N . ILE B 1 101 ? 13.79 8.692 -11.64 1 91.91 101 ILE B N 1
ATOM 1935 C CA . ILE B 1 101 ? 15.077 8.546 -10.969 1 91.91 101 ILE B CA 1
ATOM 1936 C C . ILE B 1 101 ? 15.395 7.064 -10.78 1 91.91 101 ILE B C 1
ATOM 1938 O O . ILE B 1 101 ? 16.557 6.689 -10.611 1 91.91 101 ILE B O 1
ATOM 1942 N N . TYR B 1 102 ? 14.381 6.211 -10.917 1 90.82 102 TYR B N 1
ATOM 1943 C CA . TYR B 1 102 ? 14.593 4.784 -10.699 1 90.82 102 TYR B CA 1
ATOM 1944 C C . TYR B 1 102 ? 14.544 4.019 -12.016 1 90.82 102 TYR B C 1
ATOM 1946 O O . TYR B 1 102 ? 14.565 2.786 -12.026 1 90.82 102 TYR B O 1
ATOM 1954 N N . GLU B 1 103 ? 14.426 4.686 -13.041 1 87.8 103 GLU B N 1
ATOM 1955 C CA . GLU B 1 103 ? 14.253 4.017 -14.326 1 87.8 103 GLU B CA 1
ATOM 1956 C C . GLU B 1 103 ? 15.484 3.192 -14.69 1 87.8 103 GLU B C 1
ATOM 1958 O O . GLU B 1 103 ? 15.39 2.23 -15.454 1 87.8 103 GLU B O 1
ATOM 1963 N N . SER B 1 104 ? 16.573 3.573 -14.119 1 85.21 104 SER B N 1
ATOM 1964 C CA . SER B 1 104 ? 17.808 2.852 -14.411 1 85.21 104 SER B CA 1
ATOM 1965 C C . SER B 1 104 ? 18 1.677 -13.458 1 85.21 104 SER B C 1
ATOM 1967 O O . SER B 1 104 ? 18.875 0.835 -13.672 1 85.21 104 SER B O 1
ATOM 1969 N N . GLU B 1 105 ? 17.192 1.648 -12.459 1 85.01 105 GLU B N 1
ATOM 1970 C CA . GLU B 1 105 ? 17.258 0.548 -11.502 1 85.01 105 GLU B CA 1
ATOM 1971 C C . GLU B 1 105 ? 16.347 -0.604 -11.92 1 85.01 105 GLU B C 1
ATOM 1973 O O . GLU B 1 105 ? 15.351 -0.393 -12.614 1 85.01 105 GLU B O 1
ATOM 1978 N N . GLU B 1 106 ? 16.763 -1.686 -11.595 1 92.78 106 GLU B N 1
ATOM 1979 C CA . GLU B 1 106 ? 15.91 -2.848 -11.827 1 92.78 106 GLU B CA 1
ATOM 1980 C C . GLU B 1 106 ? 14.887 -3.013 -10.707 1 92.78 106 GLU B C 1
ATOM 1982 O O . GLU B 1 106 ? 15.095 -3.799 -9.78 1 92.78 106 GLU B O 1
ATOM 1987 N N . VAL B 1 107 ? 13.857 -2.331 -10.79 1 97.26 107 VAL B N 1
ATOM 1988 C CA . VAL B 1 107 ? 12.758 -2.449 -9.838 1 97.26 107 VAL B CA 1
ATOM 1989 C C . VAL B 1 107 ? 11.825 -3.581 -10.263 1 97.26 107 VAL B C 1
ATOM 1991 O O . VAL B 1 107 ? 11.297 -3.573 -11.377 1 97.26 107 VAL B O 1
ATOM 1994 N N . GLU B 1 108 ? 11.699 -4.529 -9.41 1 98.25 108 GLU B N 1
ATOM 1995 C CA . GLU B 1 108 ? 10.794 -5.638 -9.698 1 98.25 108 GLU B CA 1
ATOM 1996 C C . GLU B 1 108 ? 9.428 -5.416 -9.055 1 98.25 108 GLU B C 1
ATOM 1998 O O . GLU B 1 108 ? 9.335 -4.869 -7.955 1 98.25 108 GLU B O 1
ATOM 2003 N N . HIS B 1 109 ? 8.401 -5.814 -9.73 1 98.74 109 HIS B N 1
ATOM 2004 C CA . HIS B 1 109 ? 7.023 -5.751 -9.258 1 98.74 109 HIS B CA 1
ATOM 2005 C C . HIS B 1 109 ? 6.51 -7.134 -8.869 1 98.74 109 HIS B C 1
ATOM 2007 O O . HIS B 1 109 ? 6.238 -7.966 -9.737 1 98.74 109 HIS B O 1
ATOM 2013 N N . TYR B 1 110 ? 6.439 -7.385 -7.56 1 98.91 110 TYR B N 1
ATOM 2014 C CA . TYR B 1 110 ? 5.895 -8.622 -7.009 1 98.91 110 TYR B CA 1
ATOM 2015 C C . TYR B 1 110 ? 4.409 -8.475 -6.704 1 98.91 110 TYR B C 1
ATOM 2017 O O . TYR B 1 110 ? 3.973 -7.44 -6.194 1 98.91 110 TYR B O 1
ATOM 2025 N N . VAL B 1 111 ? 3.698 -9.522 -7.02 1 98.91 111 VAL B N 1
ATOM 2026 C CA . VAL B 1 111 ? 2.272 -9.529 -6.708 1 98.91 111 VAL B CA 1
ATOM 2027 C C . VAL B 1 111 ? 1.915 -10.804 -5.948 1 98.91 111 VAL B C 1
ATOM 2029 O O . VAL B 1 111 ? 2.238 -11.909 -6.39 1 98.91 111 VAL B O 1
ATOM 2032 N N . PHE B 1 112 ? 1.317 -10.683 -4.843 1 98.88 112 PHE B N 1
ATOM 2033 C CA . PHE B 1 112 ? 0.695 -11.758 -4.08 1 98.88 112 PHE B CA 1
ATOM 2034 C C . PHE B 1 112 ? -0.823 -11.701 -4.203 1 98.88 112 PHE B C 1
ATOM 2036 O O . PHE B 1 112 ? -1.476 -10.905 -3.526 1 98.88 112 PHE B O 1
ATOM 2043 N N . LEU B 1 113 ? -1.317 -12.496 -5.097 1 98.63 113 LEU B N 1
ATOM 2044 C CA . LEU B 1 113 ? -2.747 -12.537 -5.386 1 98.63 113 LEU B CA 1
ATOM 2045 C C . LEU B 1 113 ? -3.447 -13.575 -4.515 1 98.63 113 LEU B C 1
ATOM 2047 O O . LEU B 1 113 ? -3.536 -14.746 -4.889 1 98.63 113 LEU B O 1
ATOM 2051 N N . THR B 1 114 ? -3.978 -13.176 -3.372 1 97.99 114 THR B N 1
ATOM 2052 C CA . THR B 1 114 ? -4.684 -14.058 -2.45 1 97.99 114 THR B CA 1
ATOM 2053 C C . THR B 1 114 ? -6.194 -13.943 -2.639 1 97.99 114 THR B C 1
ATOM 2055 O O . THR B 1 114 ? -6.673 -13.017 -3.296 1 97.99 114 THR B O 1
ATOM 2058 N N . PRO B 1 115 ? -6.954 -14.832 -2.03 1 96.38 115 PRO B N 1
ATOM 2059 C CA . PRO B 1 115 ? -8.411 -14.775 -2.17 1 96.38 115 PRO B CA 1
ATOM 2060 C C . PRO B 1 115 ? -9.014 -13.516 -1.553 1 96.38 115 PRO B C 1
ATOM 2062 O O . PRO B 1 115 ? -10.113 -13.103 -1.933 1 96.38 115 PRO B O 1
ATOM 2065 N N . ASN B 1 116 ? -8.278 -12.835 -0.639 1 95.33 116 ASN B N 1
ATOM 2066 C CA . ASN B 1 116 ? -8.876 -11.7 0.056 1 95.33 116 ASN B CA 1
ATOM 2067 C C . ASN B 1 116 ? -8.155 -10.396 -0.276 1 95.33 116 ASN B C 1
ATOM 2069 O O . ASN B 1 116 ? -8.723 -9.313 -0.127 1 95.33 116 ASN B O 1
ATOM 2073 N N . ASP B 1 117 ? -6.917 -10.527 -0.729 1 96.66 117 ASP B N 1
ATOM 2074 C CA . ASP B 1 117 ? -6.055 -9.364 -0.917 1 96.66 117 ASP B CA 1
ATOM 2075 C C . ASP B 1 117 ? -5.192 -9.516 -2.167 1 96.66 117 ASP B C 1
ATOM 2077 O O . ASP B 1 117 ? -4.87 -10.634 -2.573 1 96.66 117 ASP B O 1
ATOM 2081 N N . VAL B 1 118 ? -4.914 -8.454 -2.766 1 98.77 118 VAL B N 1
ATOM 2082 C CA . VAL B 1 118 ? -3.808 -8.374 -3.715 1 98.77 118 VAL B CA 1
ATOM 2083 C C . VAL B 1 118 ? -2.735 -7.428 -3.18 1 98.77 118 VAL B C 1
ATOM 2085 O O . VAL B 1 118 ? -2.963 -6.221 -3.066 1 98.77 118 VAL B O 1
ATOM 2088 N N . ILE B 1 119 ? -1.631 -8.01 -2.855 1 98.91 119 ILE B N 1
ATOM 2089 C CA . ILE B 1 119 ? -0.509 -7.25 -2.315 1 98.91 119 ILE B CA 1
ATOM 2090 C C . ILE B 1 119 ? 0.562 -7.078 -3.39 1 98.91 119 ILE B C 1
ATOM 2092 O O . ILE B 1 119 ? 0.965 -8.048 -4.035 1 98.91 119 ILE B O 1
ATOM 2096 N N . GLU B 1 120 ? 0.929 -5.894 -3.642 1 98.94 120 GLU B N 1
ATOM 2097 C CA . GLU B 1 120 ? 1.933 -5.576 -4.654 1 98.94 120 GLU B CA 1
ATOM 2098 C C . GLU B 1 120 ? 3.119 -4.838 -4.042 1 98.94 120 GLU B C 1
ATOM 2100 O O . GLU B 1 120 ? 2.94 -3.936 -3.221 1 98.94 120 GLU B O 1
ATOM 2105 N N . ILE B 1 121 ? 4.304 -5.23 -4.414 1 98.91 121 ILE B N 1
ATOM 2106 C CA . ILE B 1 121 ? 5.516 -4.635 -3.859 1 98.91 121 ILE B CA 1
ATOM 2107 C C . ILE B 1 121 ? 6.484 -4.289 -4.988 1 98.91 121 ILE B C 1
ATOM 2109 O O . ILE B 1 121 ? 6.754 -5.119 -5.859 1 98.91 121 ILE B O 1
ATOM 2113 N N . LEU B 1 122 ? 6.909 -3.089 -5.007 1 98.8 122 LEU B N 1
ATOM 2114 C CA . LEU B 1 122 ? 8.016 -2.646 -5.848 1 98.8 122 LEU B CA 1
ATOM 2115 C C . LEU B 1 122 ? 9.323 -2.629 -5.062 1 98.8 122 LEU B C 1
ATOM 2117 O O . LEU B 1 122 ? 9.451 -1.896 -4.078 1 98.8 122 LEU B O 1
ATOM 2121 N N . SER B 1 123 ? 10.253 -3.396 -5.499 1 98.51 123 SER B N 1
ATOM 2122 C CA . SER B 1 123 ? 11.489 -3.53 -4.736 1 98.51 123 SER B CA 1
ATOM 2123 C C . SER B 1 123 ? 12.699 -3.639 -5.657 1 98.51 123 SER B C 1
ATOM 2125 O O . SER B 1 123 ? 12.608 -4.209 -6.746 1 98.51 123 SER B O 1
ATOM 2127 N N . ILE B 1 124 ? 13.817 -3.128 -5.17 1 97.36 124 ILE B N 1
ATOM 2128 C CA . ILE B 1 124 ? 15.055 -3.224 -5.937 1 97.36 124 ILE B CA 1
ATOM 2129 C C . ILE B 1 124 ? 15.859 -4.435 -5.469 1 97.36 124 ILE B C 1
ATOM 2131 O O . ILE B 1 124 ? 16.898 -4.76 -6.048 1 97.36 124 ILE B O 1
ATOM 2135 N N . SER B 1 125 ? 15.453 -5.071 -4.408 1 97.58 125 SER B N 1
ATOM 2136 C CA . SER B 1 125 ? 16.063 -6.289 -3.884 1 97.58 125 SER B CA 1
ATOM 2137 C C . SER B 1 125 ? 15.035 -7.407 -3.745 1 97.58 125 SER B C 1
ATOM 2139 O O . SER B 1 125 ? 13.881 -7.155 -3.393 1 97.58 125 SER B O 1
ATOM 2141 N N . PRO B 1 126 ? 15.485 -8.642 -4.059 1 98.02 126 PRO B N 1
ATOM 2142 C CA . PRO B 1 126 ? 14.547 -9.756 -3.904 1 98.02 126 PRO B CA 1
ATOM 2143 C C . PRO B 1 126 ? 14.258 -10.084 -2.441 1 98.02 126 PRO B C 1
ATOM 2145 O O . PRO B 1 126 ? 15.071 -9.781 -1.564 1 98.02 126 PRO B O 1
ATOM 2148 N N . PRO B 1 127 ? 13.19 -10.694 -2.209 1 98.63 127 PRO B N 1
ATOM 2149 C CA . PRO B 1 127 ? 12.889 -11.146 -0.849 1 98.63 127 PRO B CA 1
ATOM 2150 C C . PRO B 1 127 ? 13.486 -12.516 -0.537 1 98.63 127 PRO B C 1
ATOM 2152 O O . PRO B 1 127 ? 13.9 -13.236 -1.449 1 98.63 127 PRO B O 1
ATOM 2155 N N . SER B 1 128 ? 13.528 -12.783 0.752 1 98.37 128 SER B N 1
ATOM 2156 C CA . SER B 1 128 ? 13.665 -14.164 1.205 1 98.37 128 SER B CA 1
ATOM 2157 C C . SER B 1 128 ? 12.302 -14.815 1.41 1 98.37 128 SER B C 1
ATOM 2159 O O . SER B 1 128 ? 11.366 -14.172 1.89 1 98.37 128 SER B O 1
ATOM 2161 N N . VAL B 1 129 ? 12.214 -16.057 0.986 1 98.34 129 VAL B N 1
ATOM 2162 C CA . VAL B 1 129 ? 10.962 -16.793 1.129 1 98.34 129 VAL B CA 1
ATOM 2163 C C . VAL B 1 129 ? 11.211 -18.094 1.888 1 98.34 129 VAL B C 1
ATOM 2165 O O . VAL B 1 129 ? 12.137 -18.842 1.564 1 98.34 129 VAL B O 1
ATOM 2168 N N . THR B 1 130 ? 10.427 -18.298 2.865 1 97.94 130 THR B N 1
ATOM 2169 C CA . THR B 1 130 ? 10.512 -19.546 3.614 1 97.94 130 THR B CA 1
ATOM 2170 C C . THR B 1 130 ? 9.136 -20.194 3.744 1 97.94 130 THR B C 1
ATOM 2172 O O . THR B 1 130 ? 8.116 -19.501 3.749 1 97.94 130 THR B O 1
ATOM 2175 N N . VAL B 1 131 ? 9.177 -21.522 3.792 1 96.28 131 VAL B N 1
ATOM 2176 C CA . VAL B 1 131 ? 7.967 -22.305 4.024 1 96.28 131 VAL B CA 1
ATOM 2177 C C . VAL B 1 131 ? 8.158 -23.201 5.246 1 96.28 131 VAL B C 1
ATOM 2179 O O . VAL B 1 131 ? 9.197 -23.849 5.392 1 9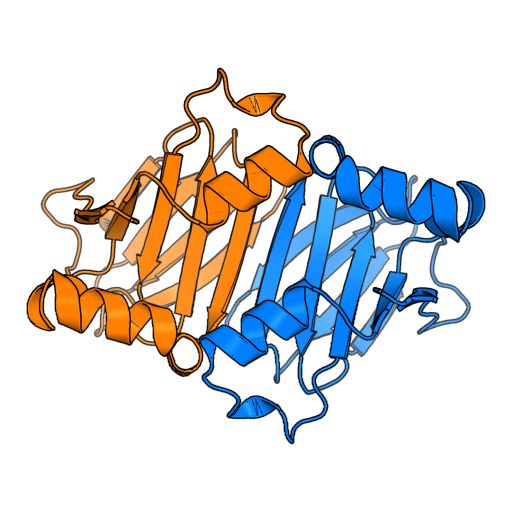6.28 131 VAL B O 1
ATOM 2182 N N . GLU B 1 132 ? 7.241 -23.057 6.04 1 90.39 132 GLU B N 1
ATOM 2183 C CA . GLU B 1 132 ? 7.278 -23.902 7.23 1 90.39 132 GLU B CA 1
ATOM 2184 C C . GLU B 1 132 ? 6.027 -24.769 7.331 1 90.39 132 GLU B C 1
ATOM 2186 O O . GLU B 1 132 ? 4.957 -24.382 6.857 1 90.39 132 GLU B O 1
#

Organism: NCBI:txid247480